Protein AF-A0A960BNE4-F1 (afdb_monomer_lite)

Radius of gyration: 18.63 Å; chains: 1; bounding box: 47×45×51 Å

Secondary structure (DSSP, 8-state):
-EEEEEE----B-TTSSBSS--TT--TTSB-S-BTTB--BT-SSS-EEEEEEE-SEEEEEEEEESEEEEEETTS-EEEEETT-EEEEE-TT-EEEEEE-----SSS---EEEEEEEEEPPGGGTTSPPEEEEE-TTTS-EEEEE-TTS-EEEEEEEESEETTEEPPP-STT-GGGSGGG---EEEEEE-TT----PPPPPTT------B-SSS-EEETTEEEPB--

Sequence (226 aa):
FCVHHEDFFPEGNERMGPKTGLEGRQLGQDFIIKDGYRMYHGRQVPGFPGHPHRGFETITLVRKGFVDHSDSAGATARYGNGDVQWMTAAKGLQHAEMFPLIQEDRPNTMELFQIWLNLPRKSKMLEPHFKMLWSEQIPKKTVQDEQGRNIYLEVIAGKLQGETAPAPAPNSWAADPEHDVAIWNIKLDAGARYLLPAAKAGTNRSIYFYEGDRMHLNEQELAHYH

Structure (mmCIF, N/CA/C/O backbone):
data_AF-A0A960BNE4-F1
#
_entry.id   AF-A0A960BNE4-F1
#
loop_
_atom_site.group_PDB
_atom_site.id
_atom_site.type_symbol
_atom_site.label_atom_id
_atom_site.label_alt_id
_atom_site.label_comp_id
_atom_site.label_asym_id
_atom_site.label_entity_id
_atom_site.label_seq_id
_atom_site.pdbx_PDB_ins_code
_atom_site.Cartn_x
_atom_site.Cartn_y
_atom_site.Cartn_z
_atom_site.occupancy
_atom_site.B_iso_or_equiv
_atom_site.auth_seq_id
_atom_site.auth_comp_id
_atom_site.auth_asym_id
_atom_site.auth_atom_id
_atom_site.pdbx_PDB_model_num
ATOM 1 N N . PHE A 1 1 ? -6.031 9.229 -0.594 1.00 89.25 1 PHE A N 1
ATOM 2 C CA . PHE A 1 1 ? -6.289 8.502 -1.858 1.00 89.25 1 PHE A CA 1
ATOM 3 C C . PHE A 1 1 ? -5.645 7.132 -1.735 1.00 89.25 1 PHE A C 1
ATOM 5 O O . PHE A 1 1 ? -4.632 7.051 -1.053 1.00 89.25 1 PHE A O 1
ATOM 12 N N . CYS A 1 2 ? -6.240 6.082 -2.295 1.00 95.25 2 CYS A N 1
ATOM 13 C CA . CYS A 1 2 ? -5.721 4.718 -2.208 1.00 95.25 2 CYS A CA 1
ATOM 14 C C . CYS A 1 2 ? -5.837 4.052 -3.579 1.00 95.25 2 CYS A C 1
ATOM 16 O O . CYS A 1 2 ? -6.872 4.193 -4.231 1.00 95.25 2 CYS A O 1
ATOM 18 N N . VAL A 1 3 ? -4.799 3.331 -3.986 1.00 94.69 3 VAL A N 1
ATOM 19 C CA . VAL A 1 3 ? -4.801 2.462 -5.166 1.00 94.69 3 VAL A CA 1
ATOM 20 C C . VAL A 1 3 ? -4.447 1.055 -4.715 1.00 94.69 3 VAL A C 1
ATOM 22 O O . VAL A 1 3 ? -3.548 0.884 -3.895 1.00 94.69 3 VAL A O 1
ATOM 25 N N . HIS A 1 4 ? -5.142 0.057 -5.252 1.00 95.81 4 HIS A N 1
ATOM 26 C CA . HIS A 1 4 ? -4.798 -1.356 -5.091 1.00 95.81 4 HIS A CA 1
ATOM 27 C C . HIS A 1 4 ? -4.259 -1.853 -6.423 1.00 95.81 4 HIS A C 1
ATOM 29 O O . HIS A 1 4 ? -4.880 -1.662 -7.471 1.00 95.81 4 HIS A O 1
ATOM 35 N N . HIS A 1 5 ? -3.089 -2.463 -6.373 1.00 96.00 5 HIS A N 1
ATOM 36 C CA . HIS A 1 5 ? -2.472 -3.145 -7.491 1.00 96.00 5 HIS A CA 1
ATOM 37 C C . HIS A 1 5 ? -2.543 -4.638 -7.202 1.00 96.00 5 HIS A C 1
ATOM 39 O O . HIS A 1 5 ? -2.080 -5.073 -6.152 1.00 96.00 5 HIS A O 1
ATOM 45 N N . GLU A 1 6 ? -3.129 -5.393 -8.122 1.00 96.94 6 GLU A N 1
ATOM 46 C CA . GLU A 1 6 ? -3.160 -6.852 -8.109 1.00 96.94 6 GLU A CA 1
ATOM 47 C C . GLU A 1 6 ? -2.802 -7.331 -9.514 1.00 96.94 6 GLU A C 1
ATOM 49 O O . GLU A 1 6 ? -3.423 -6.921 -10.500 1.00 96.94 6 GLU A O 1
ATOM 54 N N . ASP A 1 7 ? -1.749 -8.131 -9.618 1.00 97.81 7 ASP A N 1
ATOM 55 C CA . ASP A 1 7 ? -1.235 -8.633 -10.884 1.00 97.81 7 ASP A CA 1
ATOM 56 C C . ASP A 1 7 ? -0.697 -10.055 -10.701 1.00 97.81 7 ASP A C 1
ATOM 58 O O . ASP A 1 7 ? 0.153 -10.333 -9.849 1.00 97.81 7 ASP A O 1
ATOM 62 N N . PHE A 1 8 ? -1.166 -10.967 -11.546 1.00 97.62 8 PHE A N 1
ATOM 63 C CA . PHE A 1 8 ? -0.784 -12.376 -11.544 1.00 97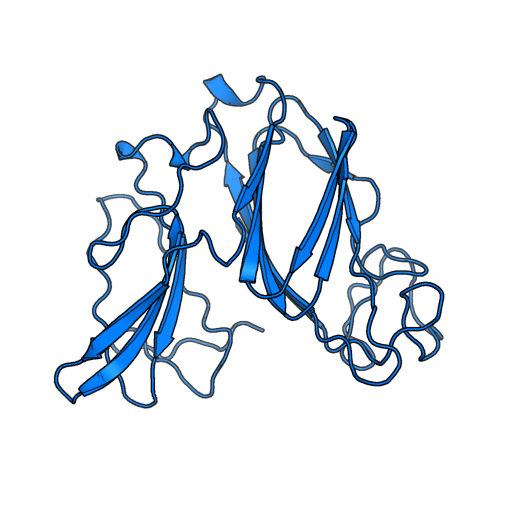.62 8 PHE A CA 1
ATOM 64 C C . PHE A 1 8 ? 0.392 -12.594 -12.495 1.00 97.62 8 PHE A C 1
ATOM 66 O O . PHE A 1 8 ? 0.258 -13.206 -13.555 1.00 97.62 8 PHE A O 1
ATOM 73 N N . PHE A 1 9 ? 1.550 -12.036 -12.137 1.00 98.31 9 PHE A N 1
ATOM 74 C CA . PHE A 1 9 ? 2.759 -12.194 -12.940 1.00 98.31 9 PHE A CA 1
ATOM 75 C C . PHE A 1 9 ? 3.189 -13.672 -13.031 1.00 98.31 9 PHE A C 1
ATOM 77 O O . PHE A 1 9 ? 3.092 -14.403 -12.039 1.00 98.31 9 PHE A O 1
ATOM 84 N N . PRO A 1 10 ? 3.717 -14.113 -14.185 1.00 98.00 10 PRO A N 1
ATOM 85 C CA . PRO A 1 10 ? 4.218 -15.473 -14.374 1.00 98.00 10 PRO A CA 1
ATOM 86 C C . PRO A 1 10 ? 5.558 -15.681 -13.649 1.00 98.00 10 PRO A C 1
ATOM 88 O O . PRO A 1 10 ? 5.993 -14.860 -12.832 1.00 98.00 10 PRO A O 1
ATOM 91 N N . GLU A 1 11 ? 6.235 -16.789 -13.945 1.00 98.50 11 GLU A N 1
ATOM 92 C CA . GLU A 1 11 ? 7.635 -16.977 -13.577 1.00 98.50 11 GLU A CA 1
ATOM 93 C C . GLU A 1 11 ? 8.499 -15.813 -14.085 1.00 98.50 11 GLU A C 1
ATOM 95 O O . GLU A 1 11 ? 8.242 -15.214 -15.134 1.00 98.50 11 GLU A O 1
ATOM 100 N N . GLY A 1 12 ? 9.547 -15.510 -13.333 1.00 98.38 12 GLY A N 1
ATOM 101 C CA . GLY A 1 12 ? 10.578 -14.552 -13.678 1.00 98.38 12 GLY A CA 1
ATOM 102 C C . GLY A 1 12 ? 11.655 -15.149 -14.580 1.00 98.38 12 GLY A C 1
ATOM 103 O O . GLY A 1 12 ? 11.790 -16.367 -14.725 1.00 98.38 12 GLY A O 1
ATOM 104 N N . ASN A 1 13 ? 12.440 -14.267 -15.187 1.00 97.81 13 ASN A N 1
ATOM 105 C CA . ASN A 1 13 ? 13.675 -14.594 -15.893 1.00 97.81 13 ASN A CA 1
ATOM 106 C C . ASN A 1 13 ? 14.903 -14.016 -15.159 1.00 97.81 13 ASN A C 1
ATOM 108 O O . ASN A 1 13 ? 14.769 -13.273 -14.189 1.00 97.81 13 ASN A O 1
ATOM 112 N N . GLU A 1 14 ? 16.101 -14.276 -15.688 1.00 97.19 14 GLU A N 1
ATOM 113 C CA . GLU A 1 14 ? 17.397 -13.799 -15.160 1.00 97.19 14 GLU A CA 1
ATOM 114 C C . GLU A 1 14 ? 17.502 -12.265 -14.973 1.00 97.19 14 GLU A C 1
ATOM 116 O O . GLU A 1 14 ? 18.412 -11.768 -14.312 1.00 97.19 14 GLU A O 1
ATOM 121 N N . ARG A 1 15 ? 16.586 -11.493 -15.574 1.00 96.94 15 ARG A N 1
ATOM 122 C CA . ARG A 1 15 ? 16.514 -10.022 -15.507 1.00 96.94 15 ARG A CA 1
ATOM 123 C C . ARG A 1 15 ? 15.339 -9.535 -14.666 1.00 96.94 15 ARG A C 1
ATOM 125 O O . ARG A 1 15 ? 14.961 -8.370 -14.774 1.00 96.94 15 ARG A O 1
ATOM 132 N N . MET A 1 16 ? 14.750 -10.424 -13.864 1.00 98.19 16 MET A N 1
ATOM 133 C CA . MET A 1 16 ? 13.615 -10.158 -12.975 1.00 98.19 16 MET A CA 1
ATOM 134 C C . MET A 1 16 ? 12.358 -9.652 -13.704 1.00 98.19 16 MET A C 1
ATOM 136 O O . MET A 1 16 ? 11.494 -9.023 -13.095 1.00 98.19 16 MET A O 1
ATOM 140 N N . GLY A 1 17 ? 12.264 -9.891 -15.015 1.00 98.12 17 GLY A N 1
ATOM 141 C CA . GLY A 1 17 ? 11.074 -9.621 -15.821 1.00 98.12 17 GLY A CA 1
ATOM 142 C C . GLY A 1 17 ? 10.269 -10.895 -16.080 1.00 98.12 17 GLY A C 1
ATOM 143 O O . GLY A 1 17 ? 10.733 -11.981 -15.726 1.00 98.12 17 GLY A O 1
ATOM 144 N N . PRO A 1 18 ? 9.091 -10.801 -16.724 1.00 98.00 18 PRO A N 1
ATOM 145 C CA . PRO A 1 18 ? 8.295 -11.976 -17.076 1.00 98.00 18 PRO A CA 1
ATOM 146 C C . PRO A 1 18 ? 9.087 -12.951 -17.951 1.00 98.00 18 PRO A C 1
ATOM 148 O O . PRO A 1 18 ? 9.774 -12.552 -18.894 1.00 98.00 18 PRO A O 1
ATOM 151 N N . LYS A 1 19 ? 9.004 -14.243 -17.633 1.00 97.00 19 LYS A N 1
ATOM 152 C CA . LYS A 1 19 ? 9.556 -15.326 -18.455 1.00 97.00 19 LYS A CA 1
ATOM 153 C C . LYS A 1 19 ? 8.753 -15.519 -19.735 1.00 97.00 19 LYS A C 1
ATOM 155 O O . LYS A 1 19 ? 9.311 -15.902 -20.760 1.00 97.00 19 LYS A O 1
ATOM 160 N N . THR A 1 20 ? 7.454 -15.231 -19.681 1.00 91.75 20 THR A N 1
ATOM 161 C CA . THR A 1 20 ? 6.626 -15.080 -20.877 1.00 91.75 20 THR A CA 1
ATOM 162 C C . THR A 1 20 ? 7.049 -13.830 -21.645 1.00 91.75 20 THR A C 1
ATOM 164 O O . THR A 1 20 ? 7.498 -12.845 -21.058 1.00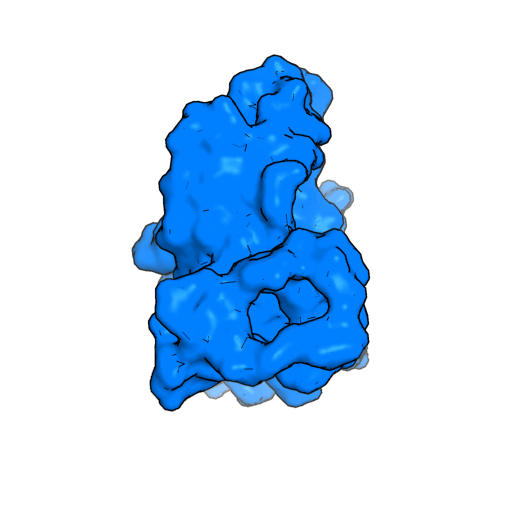 91.75 20 THR A O 1
ATOM 167 N N . GLY A 1 21 ? 6.896 -13.852 -22.967 1.00 88.31 21 GLY A N 1
ATOM 168 C CA . GLY A 1 21 ? 7.192 -12.689 -23.798 1.00 88.31 21 GLY A CA 1
ATOM 169 C C . GLY A 1 21 ? 6.272 -11.490 -23.519 1.00 88.31 21 GLY A C 1
ATOM 170 O O . GLY A 1 21 ? 5.262 -11.584 -22.817 1.00 88.31 21 GLY A O 1
ATOM 171 N N . LEU A 1 22 ? 6.660 -10.325 -24.046 1.00 95.56 22 LEU A N 1
ATOM 172 C CA . LEU A 1 22 ? 5.950 -9.046 -23.885 1.00 95.56 22 LEU A CA 1
ATOM 173 C C . LEU A 1 22 ? 5.244 -8.605 -25.182 1.00 95.56 22 LEU A C 1
ATOM 175 O O . LEU A 1 22 ? 4.971 -7.419 -25.383 1.00 95.56 22 LEU A O 1
ATOM 179 N N . GLU A 1 23 ? 4.980 -9.540 -26.094 1.00 95.38 23 GLU A N 1
ATOM 180 C CA . GLU A 1 23 ? 4.427 -9.255 -27.414 1.00 95.38 23 GLU A CA 1
ATOM 181 C C . GLU A 1 23 ? 3.039 -8.604 -27.324 1.00 95.38 23 GLU A C 1
ATOM 183 O O . GLU A 1 23 ? 2.156 -9.010 -26.566 1.00 95.38 23 GLU A O 1
ATOM 188 N N . GLY A 1 24 ? 2.834 -7.565 -28.137 1.00 94.69 24 GLY A N 1
ATOM 189 C CA . GLY A 1 24 ? 1.562 -6.844 -28.201 1.00 94.69 24 GLY A CA 1
ATOM 190 C C . GLY A 1 24 ? 1.264 -5.944 -26.996 1.00 94.69 24 GLY A C 1
ATOM 191 O O . GLY A 1 24 ? 0.142 -5.455 -26.893 1.00 94.69 24 GLY A O 1
ATOM 192 N N . ARG A 1 25 ? 2.231 -5.710 -26.098 1.00 96.25 25 ARG A N 1
ATOM 193 C CA . ARG A 1 25 ? 2.105 -4.760 -24.978 1.00 96.25 25 ARG A CA 1
ATOM 194 C C . ARG A 1 25 ? 2.648 -3.378 -25.335 1.00 96.25 25 ARG A C 1
ATOM 196 O O . ARG A 1 25 ? 3.662 -3.250 -26.022 1.00 96.25 25 ARG A O 1
ATOM 203 N N . GLN A 1 26 ? 2.020 -2.329 -24.802 1.00 96.75 26 GLN A N 1
ATOM 204 C CA . GLN A 1 26 ? 2.488 -0.945 -24.929 1.00 96.75 26 GLN A CA 1
ATOM 205 C C . GLN A 1 26 ? 3.493 -0.606 -23.813 1.00 96.75 26 GLN A C 1
ATOM 207 O O . GLN A 1 26 ? 3.182 0.100 -22.857 1.00 96.75 26 GLN A O 1
ATOM 212 N N . LEU A 1 27 ? 4.716 -1.134 -23.916 1.00 97.12 27 LEU A N 1
ATOM 213 C CA . LEU A 1 27 ? 5.731 -0.996 -22.864 1.00 97.12 27 LEU A CA 1
ATOM 214 C C . LEU A 1 27 ? 6.048 0.466 -22.517 1.00 97.12 27 LEU A C 1
ATOM 216 O O . LEU A 1 27 ? 6.301 1.295 -23.395 1.00 97.12 27 LEU A O 1
ATOM 220 N N . GLY A 1 28 ? 6.097 0.759 -21.217 1.00 96.94 28 GLY A N 1
ATOM 221 C CA . GLY A 1 28 ? 6.198 2.118 -20.686 1.00 96.94 28 GLY A CA 1
ATOM 222 C C . GLY A 1 28 ? 4.852 2.797 -20.413 1.00 96.94 28 GLY A C 1
ATOM 223 O O . GLY A 1 28 ? 4.852 3.843 -19.767 1.00 96.94 28 GLY A O 1
ATOM 224 N N . GLN A 1 29 ? 3.728 2.240 -20.875 1.00 97.38 29 GLN A N 1
ATOM 225 C CA . GLN A 1 29 ? 2.360 2.721 -20.618 1.00 97.38 29 GLN A CA 1
ATOM 226 C C . GLN A 1 29 ? 1.340 1.559 -20.601 1.00 97.38 29 GLN A C 1
ATOM 228 O O . GLN A 1 29 ? 0.206 1.700 -21.053 1.00 97.38 29 GLN A O 1
ATOM 233 N N . ASP A 1 30 ? 1.737 0.392 -20.097 1.00 97.38 30 ASP A N 1
ATOM 234 C CA . ASP A 1 30 ? 0.930 -0.830 -20.099 1.00 97.38 30 ASP A CA 1
ATOM 235 C C . ASP A 1 30 ? 0.051 -0.921 -18.844 1.00 97.38 30 ASP A C 1
ATOM 237 O O . ASP A 1 30 ? 0.429 -1.520 -17.838 1.00 97.38 30 ASP A O 1
ATOM 241 N N . PHE A 1 31 ? -1.124 -0.296 -18.893 1.00 96.50 31 PHE A N 1
ATOM 242 C CA . PHE A 1 31 ? -2.094 -0.292 -17.787 1.00 96.50 31 PHE A CA 1
ATOM 243 C C . PHE A 1 31 ? -3.270 -1.252 -17.991 1.00 96.50 31 PHE A C 1
ATOM 245 O O . PHE A 1 31 ? -4.153 -1.331 -17.138 1.00 96.50 31 PHE A O 1
ATOM 252 N N . ILE A 1 32 ? -3.292 -1.977 -19.110 1.00 95.06 32 ILE A N 1
ATOM 253 C CA . ILE A 1 32 ? -4.352 -2.930 -19.434 1.00 95.06 32 ILE A CA 1
ATOM 254 C C . ILE A 1 32 ? -3.943 -4.297 -18.896 1.00 95.06 32 ILE A C 1
ATOM 256 O O . ILE A 1 32 ? -2.835 -4.764 -19.149 1.00 95.06 32 ILE A O 1
ATOM 260 N N . ILE A 1 33 ? -4.846 -4.957 -18.172 1.00 95.56 33 ILE A N 1
ATOM 261 C CA . ILE A 1 33 ? -4.617 -6.337 -17.747 1.00 95.56 33 ILE A CA 1
ATOM 262 C C . ILE A 1 33 ? -4.628 -7.222 -18.995 1.00 95.56 33 ILE A C 1
ATOM 264 O O . ILE A 1 33 ? -5.657 -7.404 -19.647 1.00 95.56 33 ILE A O 1
ATOM 268 N N . LYS A 1 34 ? -3.463 -7.779 -19.320 1.00 95.44 34 LYS A N 1
ATOM 269 C CA . LYS A 1 34 ? -3.263 -8.772 -20.376 1.00 95.44 34 LYS A CA 1
ATOM 270 C C . LYS A 1 34 ? -2.545 -9.957 -19.740 1.00 95.44 34 LYS A C 1
ATOM 272 O O . LYS A 1 34 ? -1.629 -9.757 -18.951 1.00 95.44 34 LYS A O 1
ATOM 277 N N . ASP A 1 35 ? -2.973 -11.180 -20.036 1.00 95.50 35 ASP A N 1
ATOM 278 C CA . ASP A 1 35 ? -2.380 -12.406 -19.471 1.00 95.50 35 ASP A CA 1
ATOM 279 C C . ASP A 1 35 ? -2.312 -12.404 -17.925 1.00 95.50 35 ASP A C 1
ATOM 281 O O . ASP A 1 35 ? -1.415 -12.991 -17.333 1.00 95.50 35 ASP A O 1
ATOM 285 N N . GLY A 1 36 ? -3.248 -11.704 -17.271 1.00 95.88 36 GLY A N 1
ATOM 286 C CA . GLY A 1 36 ? -3.328 -11.595 -15.811 1.00 95.88 36 GLY A CA 1
ATOM 287 C C . GLY A 1 36 ? -2.486 -10.487 -15.168 1.00 95.88 36 GLY A C 1
ATOM 288 O O . GLY A 1 36 ? -2.563 -10.335 -13.953 1.00 95.88 36 GLY A O 1
ATOM 289 N N . TYR A 1 37 ? -1.717 -9.695 -15.929 1.00 97.81 37 TYR A N 1
ATOM 290 C CA . TYR A 1 37 ? -0.853 -8.657 -15.351 1.00 97.81 37 TYR A CA 1
ATOM 291 C C . TYR A 1 37 ? -0.632 -7.425 -16.245 1.00 97.81 37 TYR A C 1
ATOM 293 O O . TYR A 1 37 ? -0.823 -7.447 -17.467 1.00 97.81 37 TYR A O 1
ATOM 301 N N . ARG A 1 38 ? -0.161 -6.347 -15.616 1.00 97.88 38 ARG A N 1
ATOM 302 C CA . ARG A 1 38 ? 0.245 -5.072 -16.226 1.00 97.88 38 ARG A CA 1
ATOM 303 C C . ARG A 1 38 ? 1.752 -4.856 -16.097 1.00 97.88 38 ARG A C 1
ATOM 305 O O . ARG A 1 38 ? 2.326 -5.114 -15.042 1.00 97.88 38 ARG A O 1
ATOM 312 N N . MET A 1 39 ? 2.408 -4.319 -17.129 1.00 98.19 39 MET A N 1
ATOM 313 C CA . MET A 1 39 ? 3.801 -3.849 -17.002 1.00 98.19 39 MET A CA 1
ATOM 314 C C . MET A 1 39 ? 3.909 -2.435 -16.411 1.00 98.19 39 MET A C 1
ATOM 316 O O . MET A 1 39 ? 5.003 -2.033 -16.008 1.00 98.19 39 MET A O 1
ATOM 320 N N . TYR A 1 40 ? 2.803 -1.688 -16.331 1.00 98.19 40 TYR A N 1
ATOM 321 C CA . TYR A 1 40 ? 2.759 -0.282 -15.930 1.00 98.19 40 TYR A CA 1
ATOM 322 C C . TYR A 1 40 ? 3.691 0.568 -16.803 1.00 98.19 40 TYR A C 1
ATOM 324 O O . TYR A 1 40 ? 3.610 0.561 -18.033 1.00 98.19 40 TYR A O 1
ATOM 332 N N . HIS A 1 41 ? 4.620 1.286 -16.183 1.00 98.31 41 HIS A N 1
ATOM 333 C CA . HIS A 1 41 ? 5.652 2.045 -16.874 1.00 98.31 41 HIS A CA 1
ATOM 334 C C . HIS A 1 41 ? 6.941 1.232 -17.096 1.00 98.31 41 HIS A C 1
ATOM 336 O O . HIS A 1 41 ? 7.911 1.732 -17.671 1.00 98.31 41 HIS A O 1
ATOM 342 N N . GLY A 1 42 ? 6.951 -0.034 -16.679 1.00 97.81 42 GLY A N 1
ATOM 343 C CA . GLY A 1 42 ? 8.037 -0.976 -16.878 1.00 97.81 42 GLY A CA 1
ATOM 344 C C . GLY A 1 42 ? 8.260 -1.339 -18.346 1.00 97.81 42 GLY A C 1
ATOM 345 O O . GLY A 1 42 ? 7.335 -1.402 -19.161 1.00 97.81 42 GLY A O 1
ATOM 346 N N . ARG A 1 43 ? 9.525 -1.597 -18.691 1.00 97.56 43 ARG A N 1
ATOM 347 C CA . ARG A 1 43 ? 9.940 -2.090 -20.022 1.00 97.56 43 ARG A CA 1
ATOM 348 C C . ARG A 1 43 ? 10.614 -3.461 -19.980 1.00 97.56 43 ARG A C 1
ATOM 350 O O . ARG A 1 43 ? 10.699 -4.119 -21.006 1.00 97.56 43 ARG A O 1
ATOM 357 N N . GLN A 1 44 ? 11.108 -3.860 -18.812 1.00 96.56 44 GLN A N 1
ATOM 358 C CA . GLN A 1 44 ? 11.778 -5.140 -18.575 1.00 96.56 44 GLN A CA 1
ATOM 359 C C . GLN A 1 44 ? 11.259 -5.735 -17.271 1.00 96.56 44 GLN A C 1
ATOM 361 O O . GLN A 1 44 ? 10.669 -6.808 -17.280 1.00 96.56 44 GLN A O 1
ATOM 366 N N . VAL A 1 45 ? 11.401 -4.978 -16.185 1.00 98.31 45 VAL A N 1
ATOM 367 C CA . VAL A 1 45 ? 10.752 -5.247 -14.901 1.00 98.31 45 VAL A CA 1
ATOM 368 C C . VAL A 1 45 ? 9.454 -4.428 -14.846 1.00 98.31 45 VAL A C 1
ATOM 370 O O . VAL A 1 45 ? 9.491 -3.258 -15.251 1.00 98.31 45 VAL A O 1
ATOM 373 N N . PRO A 1 46 ? 8.314 -5.002 -14.421 1.00 98.56 46 PRO A N 1
ATOM 374 C CA . PRO A 1 46 ? 7.079 -4.251 -14.196 1.00 98.56 46 PRO A CA 1
ATOM 375 C C . PRO A 1 46 ? 7.255 -3.168 -13.124 1.00 98.56 46 PRO A C 1
ATOM 377 O O . PRO A 1 46 ? 8.126 -3.279 -12.265 1.00 98.56 46 PRO A O 1
ATOM 380 N N . GLY A 1 47 ? 6.414 -2.136 -13.146 1.00 98.44 47 GLY A N 1
ATOM 381 C CA . GLY A 1 47 ? 6.347 -1.133 -12.077 1.00 98.44 47 GLY A CA 1
ATOM 382 C C . GLY A 1 47 ? 6.535 0.302 -12.562 1.00 98.44 47 GLY A C 1
ATOM 383 O O . GLY A 1 47 ? 6.216 0.644 -13.705 1.00 98.44 47 GLY A O 1
ATOM 384 N N . PHE A 1 48 ? 7.030 1.151 -11.669 1.00 98.44 48 PHE A N 1
ATOM 385 C CA . PHE A 1 48 ? 7.070 2.601 -11.809 1.00 98.44 48 PHE A CA 1
ATOM 386 C C . PHE A 1 48 ? 8.530 3.088 -11.791 1.00 98.44 48 PHE A C 1
ATOM 388 O O . PHE A 1 48 ? 9.119 3.208 -10.717 1.00 98.44 48 PHE A O 1
ATOM 395 N N . PRO A 1 49 ? 9.144 3.384 -12.954 1.00 98.19 49 PRO A N 1
ATOM 396 C CA . PRO A 1 49 ? 10.492 3.937 -13.021 1.00 98.19 49 PRO A CA 1
ATOM 397 C C . PRO A 1 49 ? 10.516 5.371 -12.463 1.00 98.19 49 PRO A C 1
ATOM 399 O O . PRO A 1 49 ? 9.501 5.882 -11.993 1.00 98.19 49 PRO A O 1
ATOM 402 N N . GLY A 1 50 ? 11.677 6.031 -12.528 1.00 97.94 50 GLY A N 1
ATOM 403 C CA . GLY A 1 50 ? 11.906 7.357 -11.943 1.00 97.94 50 GLY A CA 1
ATOM 404 C C . GLY A 1 50 ? 10.781 8.372 -12.198 1.00 97.94 50 GLY A C 1
ATOM 405 O O . GLY A 1 50 ? 10.574 8.801 -13.334 1.00 97.94 50 GLY A O 1
ATOM 406 N N . HIS A 1 51 ? 10.086 8.782 -11.136 1.00 98.31 51 HIS A N 1
ATOM 407 C CA . HIS A 1 51 ? 9.013 9.774 -11.165 1.00 98.31 51 HIS A CA 1
ATOM 408 C C . HIS A 1 51 ? 9.017 10.652 -9.898 1.00 98.31 51 HIS A C 1
ATOM 410 O O . HIS A 1 51 ? 9.556 10.247 -8.866 1.00 98.31 51 HIS A O 1
ATOM 416 N N . PRO A 1 52 ? 8.471 11.883 -9.953 1.00 97.75 52 PRO A N 1
ATOM 417 C CA . PRO A 1 52 ? 8.511 12.802 -8.822 1.00 97.75 52 PRO A CA 1
ATOM 418 C C . PRO A 1 52 ? 7.260 12.737 -7.936 1.00 97.75 52 PRO A C 1
ATOM 420 O O . PRO A 1 52 ? 6.129 12.632 -8.418 1.00 97.75 52 PRO A O 1
ATOM 423 N N . HIS A 1 53 ? 7.453 12.978 -6.642 1.00 97.88 53 HIS A N 1
ATOM 424 C CA . HIS A 1 53 ? 6.392 13.330 -5.697 1.00 97.88 53 HIS A CA 1
ATOM 425 C C . HIS A 1 53 ? 6.764 14.577 -4.895 1.00 97.88 53 HIS A C 1
ATOM 427 O O . HIS A 1 53 ? 7.941 14.873 -4.688 1.00 97.88 53 HIS A O 1
ATOM 433 N N . ARG A 1 54 ? 5.754 15.331 -4.441 1.00 97.62 54 ARG A N 1
ATOM 434 C CA . ARG A 1 54 ? 5.933 16.536 -3.619 1.00 97.62 54 ARG A CA 1
ATOM 435 C C . ARG A 1 54 ? 4.692 16.831 -2.782 1.00 97.62 54 ARG A C 1
ATOM 437 O O . ARG A 1 54 ? 3.576 16.839 -3.287 1.00 97.62 54 ARG A O 1
ATOM 444 N N . GLY A 1 55 ? 4.900 17.179 -1.517 1.00 97.31 55 GLY A N 1
ATOM 445 C CA . GLY A 1 55 ? 3.891 17.754 -0.630 1.00 97.31 55 GLY A CA 1
ATOM 446 C C . GLY A 1 55 ? 2.990 16.745 0.083 1.00 97.31 55 GLY A C 1
ATOM 447 O O . GLY A 1 55 ? 2.072 17.178 0.782 1.00 97.31 55 GLY A O 1
ATOM 448 N N . PHE A 1 56 ? 3.233 15.445 -0.058 1.00 97.50 56 PHE A N 1
ATOM 449 C CA . PHE A 1 56 ? 2.472 14.373 0.586 1.00 97.50 56 PHE A CA 1
ATOM 450 C C . PHE A 1 56 ? 3.380 13.188 0.941 1.00 97.50 56 PHE A C 1
ATOM 452 O O . PHE A 1 56 ? 4.597 13.243 0.743 1.00 97.50 56 PHE A O 1
ATOM 459 N N . GLU A 1 57 ? 2.779 12.156 1.514 1.00 97.69 57 GLU A N 1
ATOM 460 C CA . GLU A 1 57 ? 3.404 10.894 1.892 1.00 97.69 57 GLU A CA 1
ATOM 461 C C . GLU A 1 57 ? 2.798 9.754 1.074 1.00 97.69 57 GLU A C 1
ATOM 463 O O . GLU A 1 57 ? 1.589 9.765 0.821 1.00 97.69 57 GLU A O 1
ATOM 468 N N . THR A 1 58 ? 3.611 8.772 0.701 1.00 97.56 58 THR A N 1
ATOM 469 C CA . THR A 1 58 ? 3.154 7.492 0.158 1.00 97.56 58 THR A CA 1
ATOM 470 C C . THR A 1 58 ? 3.362 6.405 1.203 1.00 97.56 58 THR A C 1
ATOM 472 O O . THR A 1 58 ? 4.397 6.336 1.868 1.00 97.56 58 THR A O 1
ATOM 475 N N . ILE A 1 59 ? 2.346 5.570 1.377 1.00 98.19 59 ILE A N 1
ATOM 476 C CA . ILE A 1 59 ? 2.378 4.418 2.268 1.00 98.19 59 ILE A CA 1
ATOM 477 C C . ILE A 1 59 ? 2.069 3.202 1.402 1.00 98.19 59 ILE A C 1
ATOM 479 O O . ILE A 1 59 ? 0.934 3.050 0.946 1.00 98.19 59 ILE A O 1
ATOM 483 N N . THR A 1 60 ? 3.080 2.380 1.139 1.00 98.50 60 THR A N 1
ATOM 484 C CA . THR A 1 60 ? 2.986 1.208 0.263 1.00 98.50 60 THR A CA 1
ATOM 485 C C . THR A 1 60 ? 2.942 -0.047 1.128 1.00 98.50 60 THR A C 1
ATOM 487 O O . THR A 1 60 ? 3.933 -0.398 1.765 1.00 98.50 60 THR A O 1
ATOM 490 N N . LEU A 1 61 ? 1.784 -0.707 1.179 1.00 98.38 61 LEU A N 1
ATOM 491 C CA . LEU A 1 61 ? 1.549 -1.946 1.918 1.00 98.38 61 LEU A CA 1
ATOM 492 C C . LEU A 1 61 ? 1.603 -3.113 0.934 1.00 98.38 61 LEU A C 1
ATOM 494 O O . LEU A 1 61 ? 0.658 -3.305 0.168 1.00 98.38 61 LEU A O 1
ATOM 498 N N . VAL A 1 62 ? 2.673 -3.905 0.957 1.00 98.56 62 VAL A N 1
ATOM 499 C CA . VAL A 1 62 ? 2.825 -5.035 0.029 1.00 98.56 62 VAL A CA 1
ATOM 500 C C . VAL A 1 62 ? 2.227 -6.280 0.668 1.00 98.56 62 VAL A C 1
ATOM 502 O O . VAL A 1 62 ? 2.704 -6.732 1.701 1.00 98.56 62 VAL A O 1
ATOM 505 N N . ARG A 1 63 ? 1.167 -6.842 0.087 1.00 97.88 63 ARG A N 1
ATOM 506 C CA . ARG A 1 63 ? 0.516 -8.074 0.563 1.00 97.88 63 ARG A CA 1
ATOM 507 C C . ARG A 1 63 ? 1.181 -9.324 0.005 1.00 97.88 63 ARG A C 1
ATOM 509 O O . ARG A 1 63 ? 1.394 -10.273 0.756 1.00 97.88 63 ARG A O 1
ATOM 516 N N . LYS A 1 64 ? 1.518 -9.313 -1.286 1.00 98.19 64 LYS A N 1
ATOM 517 C CA . LYS A 1 64 ? 2.159 -10.423 -2.006 1.00 98.19 64 LYS A CA 1
ATOM 518 C C . LYS A 1 64 ? 3.210 -9.866 -2.961 1.00 98.19 64 LYS A C 1
ATOM 520 O O . LYS A 1 64 ? 3.002 -8.809 -3.550 1.00 98.19 64 LYS A O 1
ATOM 525 N N . GLY A 1 65 ? 4.323 -10.576 -3.113 1.00 98.25 65 GLY A N 1
ATOM 526 C CA . GLY A 1 65 ? 5.411 -10.171 -4.003 1.00 98.25 65 GLY A CA 1
ATOM 527 C C . GLY A 1 65 ? 6.377 -9.179 -3.353 1.00 98.25 65 GLY A C 1
ATOM 528 O O . GLY A 1 65 ? 6.408 -9.038 -2.128 1.00 98.25 65 GLY A O 1
ATOM 529 N N . PHE A 1 66 ? 7.201 -8.532 -4.181 1.00 98.62 66 PHE A N 1
ATOM 530 C CA . PHE A 1 66 ? 8.288 -7.653 -3.745 1.00 98.62 66 PHE A CA 1
ATOM 531 C C . PHE A 1 66 ? 8.350 -6.364 -4.556 1.00 98.62 66 PHE A C 1
ATOM 533 O O . PHE A 1 66 ? 8.150 -6.380 -5.768 1.00 98.62 66 PHE A O 1
ATOM 540 N N . VAL A 1 67 ? 8.699 -5.271 -3.886 1.00 98.81 67 VAL A N 1
ATOM 541 C CA . VAL A 1 67 ? 8.966 -3.965 -4.484 1.00 98.81 67 VAL A CA 1
ATOM 542 C C . VAL A 1 67 ? 10.432 -3.611 -4.265 1.00 98.81 67 VAL A C 1
ATOM 544 O O . VAL A 1 67 ? 10.921 -3.669 -3.138 1.00 98.81 67 VAL A O 1
ATOM 547 N N . ASP A 1 68 ? 11.107 -3.211 -5.338 1.00 98.75 68 ASP A N 1
ATOM 548 C CA . ASP A 1 68 ? 12.402 -2.540 -5.319 1.00 98.75 68 ASP A CA 1
ATOM 549 C C . ASP A 1 68 ? 12.192 -1.031 -5.369 1.00 98.75 68 ASP A C 1
ATOM 551 O O . ASP A 1 68 ? 11.780 -0.475 -6.390 1.00 98.75 68 ASP A O 1
ATOM 555 N N . HIS A 1 69 ? 12.505 -0.372 -4.260 1.00 98.69 69 HIS A N 1
ATOM 556 C CA . HIS A 1 69 ? 12.526 1.076 -4.131 1.00 98.69 69 HIS A CA 1
ATOM 557 C C . HIS A 1 69 ? 13.932 1.631 -4.323 1.00 98.69 69 HIS A C 1
ATOM 559 O O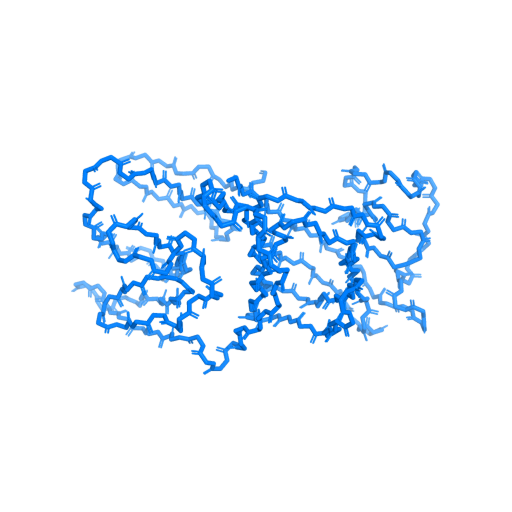 . HIS A 1 69 ? 14.904 1.091 -3.788 1.00 98.69 69 HIS A O 1
ATOM 565 N N . SER A 1 70 ? 14.024 2.772 -4.998 1.00 98.31 70 SER A N 1
ATOM 566 C CA . SER A 1 70 ? 15.203 3.639 -4.966 1.00 98.31 70 SER A CA 1
ATOM 567 C C . SER A 1 70 ? 14.790 5.100 -5.090 1.00 98.31 70 SER A C 1
ATOM 569 O O . SER A 1 70 ? 13.848 5.404 -5.821 1.00 98.31 70 SER A O 1
ATOM 571 N N . ASP A 1 71 ? 15.495 6.013 -4.423 1.00 98.00 71 ASP A N 1
ATOM 572 C CA . ASP A 1 71 ? 15.192 7.440 -4.518 1.00 98.00 71 ASP A CA 1
ATOM 573 C C . ASP A 1 71 ? 16.408 8.368 -4.603 1.00 98.00 71 ASP A C 1
ATOM 575 O O . ASP A 1 71 ? 17.559 7.995 -4.378 1.00 98.00 71 ASP A O 1
ATOM 579 N N . SER A 1 72 ? 16.131 9.627 -4.948 1.00 97.25 72 SER A N 1
ATOM 580 C CA . SER A 1 72 ? 17.131 10.681 -5.113 1.00 97.25 72 SER A CA 1
ATOM 581 C C . SER A 1 72 ? 17.767 11.158 -3.802 1.00 97.25 72 SER A C 1
ATOM 583 O O . SER A 1 72 ? 18.691 11.965 -3.855 1.00 97.25 72 SER A O 1
ATOM 585 N N . ALA A 1 73 ? 17.276 10.711 -2.641 1.00 94.69 73 ALA A N 1
ATOM 586 C CA . ALA A 1 73 ? 17.913 10.933 -1.341 1.00 94.69 73 ALA A CA 1
ATOM 587 C C . ALA A 1 73 ? 18.863 9.779 -0.960 1.00 94.69 73 ALA A C 1
ATOM 589 O O . ALA A 1 73 ? 19.552 9.862 0.056 1.00 94.69 73 ALA A O 1
ATOM 590 N N . GLY A 1 74 ? 18.942 8.738 -1.796 1.00 95.94 74 GLY A N 1
ATOM 591 C CA . GLY A 1 74 ? 19.844 7.602 -1.645 1.00 95.94 74 GLY A CA 1
ATOM 592 C C . GLY A 1 74 ? 19.246 6.419 -0.887 1.00 95.94 74 GLY A C 1
ATOM 593 O O . GLY A 1 74 ? 19.969 5.450 -0.648 1.00 95.94 74 GLY A O 1
ATOM 594 N N . ALA A 1 75 ? 17.962 6.452 -0.508 1.00 97.06 75 ALA A N 1
ATOM 595 C CA . ALA A 1 75 ? 17.346 5.287 0.113 1.00 97.06 75 ALA A CA 1
ATOM 596 C C . ALA A 1 75 ? 17.052 4.219 -0.947 1.00 97.06 75 ALA A C 1
ATOM 598 O O . ALA A 1 75 ? 16.608 4.512 -2.058 1.00 97.06 75 ALA A O 1
ATOM 599 N N . THR A 1 76 ? 17.315 2.964 -0.590 1.00 97.81 76 THR A N 1
ATOM 600 C CA . THR A 1 76 ? 17.018 1.788 -1.410 1.00 97.81 76 THR A CA 1
ATOM 601 C C . THR A 1 76 ? 16.480 0.680 -0.518 1.00 97.81 76 THR A C 1
ATOM 603 O O . THR A 1 76 ? 16.903 0.549 0.633 1.00 97.81 76 THR A O 1
ATOM 606 N N . ALA A 1 77 ? 15.529 -0.103 -1.022 1.00 97.94 77 ALA A N 1
ATOM 607 C CA . ALA A 1 77 ? 14.990 -1.251 -0.301 1.00 97.94 77 ALA A CA 1
ATOM 608 C C . ALA A 1 77 ? 14.338 -2.241 -1.265 1.00 97.94 77 ALA A C 1
ATOM 610 O O . ALA A 1 77 ? 13.599 -1.827 -2.151 1.00 97.94 77 ALA A O 1
ATOM 611 N N . ARG A 1 78 ? 14.538 -3.539 -1.027 1.00 98.38 78 ARG A N 1
ATOM 612 C CA . ARG A 1 78 ? 13.637 -4.590 -1.508 1.00 98.38 78 ARG A CA 1
ATOM 613 C C . ARG A 1 78 ? 12.761 -5.019 -0.338 1.00 98.38 78 ARG A C 1
ATOM 615 O O . ARG A 1 78 ? 13.306 -5.450 0.674 1.00 98.38 78 ARG A O 1
ATOM 622 N N . TYR A 1 79 ? 11.446 -4.892 -0.457 1.00 98.56 79 TYR A N 1
ATOM 623 C CA . TYR A 1 79 ? 10.499 -5.178 0.629 1.00 98.56 79 TYR A CA 1
ATOM 624 C C . TYR A 1 79 ? 9.233 -5.840 0.087 1.00 98.56 79 TYR A C 1
ATOM 626 O O . TYR A 1 79 ? 8.908 -5.684 -1.091 1.00 98.56 79 TYR A O 1
ATOM 634 N N . GLY A 1 80 ? 8.534 -6.624 0.905 1.00 98.31 80 GLY A N 1
ATOM 635 C CA . GLY A 1 80 ? 7.396 -7.391 0.408 1.00 98.31 80 GLY A CA 1
ATOM 636 C C . GLY A 1 80 ? 6.650 -8.204 1.455 1.00 98.31 80 GLY A C 1
ATOM 637 O O . GLY A 1 80 ? 6.986 -8.186 2.631 1.00 98.31 80 GLY A O 1
ATOM 638 N N . ASN A 1 81 ? 5.634 -8.945 1.006 1.00 97.50 81 ASN A N 1
ATOM 639 C CA . ASN A 1 81 ? 4.937 -9.985 1.785 1.00 97.50 81 ASN A CA 1
ATOM 640 C C . ASN A 1 81 ? 4.567 -9.602 3.235 1.00 97.50 81 ASN A C 1
ATOM 642 O O . ASN A 1 81 ? 4.770 -10.373 4.173 1.00 97.50 81 ASN A O 1
ATOM 646 N N . GLY A 1 82 ? 3.996 -8.415 3.410 1.00 97.75 82 GLY A N 1
ATOM 647 C CA . GLY A 1 82 ? 3.548 -7.870 4.687 1.00 97.75 82 GLY A CA 1
ATOM 648 C C . GLY A 1 82 ? 4.378 -6.689 5.186 1.00 97.75 82 GLY A C 1
ATOM 649 O O . GLY A 1 82 ? 4.008 -6.107 6.205 1.00 97.75 82 GLY A O 1
ATOM 650 N N . ASP A 1 83 ? 5.470 -6.334 4.509 1.00 98.62 83 ASP A N 1
ATOM 651 C CA . ASP A 1 83 ? 6.212 -5.104 4.780 1.00 98.62 83 ASP A CA 1
ATOM 652 C C . ASP A 1 83 ? 5.439 -3.861 4.331 1.00 98.62 83 ASP A C 1
ATOM 654 O O . ASP A 1 83 ? 4.665 -3.879 3.364 1.00 98.62 83 ASP A O 1
ATOM 658 N N . VAL A 1 84 ? 5.710 -2.747 5.011 1.00 98.38 84 VAL A N 1
ATOM 659 C CA . VAL A 1 84 ? 5.163 -1.438 4.663 1.00 98.38 84 VAL A CA 1
ATOM 660 C C . VAL A 1 84 ? 6.285 -0.424 4.507 1.00 98.38 84 VAL A C 1
ATOM 662 O O . VAL A 1 84 ? 7.101 -0.221 5.408 1.00 98.38 84 VAL A O 1
ATOM 665 N N . GLN A 1 85 ? 6.290 0.265 3.374 1.00 98.12 85 GLN A N 1
ATOM 666 C CA . GLN A 1 85 ? 7.080 1.474 3.189 1.00 98.12 85 GLN A CA 1
ATOM 667 C C . GLN A 1 85 ? 6.229 2.689 3.557 1.00 98.12 85 GLN A C 1
ATOM 669 O O . GLN A 1 85 ? 5.085 2.803 3.125 1.00 98.12 85 GLN A O 1
ATOM 674 N N . TRP A 1 86 ? 6.802 3.621 4.315 1.00 97.69 86 TRP A N 1
ATOM 675 C CA . TRP A 1 86 ? 6.222 4.931 4.586 1.00 97.69 86 TRP A CA 1
ATOM 676 C C . TRP A 1 86 ? 7.214 6.020 4.180 1.00 97.69 86 TRP A C 1
ATOM 678 O O . TRP A 1 86 ? 8.186 6.307 4.887 1.00 97.69 86 TRP A O 1
ATOM 688 N N . MET A 1 87 ? 6.965 6.631 3.029 1.00 97.06 87 MET A N 1
ATOM 689 C CA . MET A 1 87 ? 7.815 7.659 2.448 1.00 97.06 87 MET A CA 1
ATOM 690 C C . MET A 1 87 ? 7.149 9.030 2.548 1.00 97.06 87 MET A C 1
ATOM 692 O O . MET A 1 87 ? 6.023 9.243 2.110 1.00 97.06 87 MET A O 1
ATOM 696 N N . THR A 1 88 ? 7.872 10.005 3.083 1.00 97.56 88 THR A N 1
ATOM 697 C CA . THR A 1 88 ? 7.479 11.412 3.114 1.00 97.56 88 THR A CA 1
ATOM 698 C C . THR A 1 88 ? 8.184 12.135 1.967 1.00 97.56 88 THR A C 1
ATOM 700 O O . THR A 1 88 ? 9.395 12.321 2.022 1.00 97.56 88 THR A O 1
ATOM 703 N N . ALA A 1 89 ? 7.453 12.581 0.938 1.00 97.31 89 ALA A N 1
ATOM 704 C CA . ALA A 1 89 ? 8.055 13.284 -0.203 1.00 97.31 89 ALA A CA 1
ATOM 705 C C . ALA A 1 89 ? 8.337 14.771 0.093 1.00 97.31 89 ALA A C 1
ATOM 707 O O . ALA A 1 89 ? 9.291 15.343 -0.428 1.00 97.31 89 ALA A O 1
ATOM 708 N N . ALA A 1 90 ? 7.491 15.408 0.917 1.00 96.75 90 ALA A N 1
ATOM 709 C CA . ALA A 1 90 ? 7.625 16.795 1.385 1.00 96.75 90 ALA A CA 1
ATOM 710 C C . ALA A 1 90 ? 8.102 17.780 0.296 1.00 96.75 90 ALA A C 1
ATOM 712 O O . ALA A 1 90 ? 7.387 17.960 -0.691 1.00 96.75 90 ALA A O 1
ATOM 713 N N . LYS A 1 91 ? 9.266 18.434 0.439 1.00 96.81 91 LYS A N 1
ATOM 714 C CA . LYS A 1 91 ? 9.728 19.453 -0.524 1.00 96.81 91 LYS A CA 1
ATOM 715 C C . LYS A 1 91 ? 9.958 18.917 -1.943 1.00 96.81 91 LYS A C 1
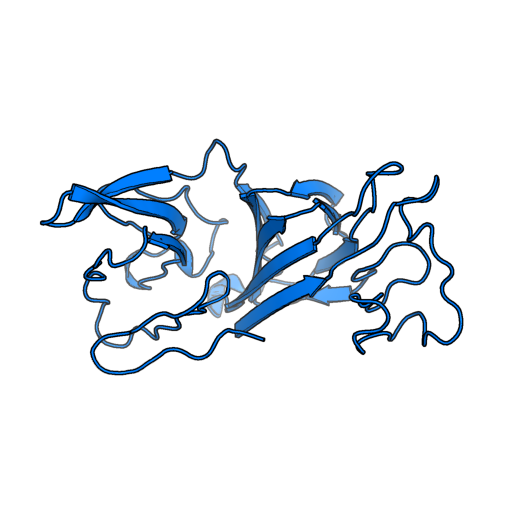ATOM 717 O O . LYS A 1 91 ? 9.975 19.719 -2.877 1.00 96.81 91 LYS A O 1
ATOM 722 N N . GLY A 1 92 ? 10.081 17.601 -2.103 1.00 96.56 92 GLY A N 1
ATOM 723 C CA . GLY A 1 92 ? 10.188 16.911 -3.381 1.00 96.56 92 GLY A CA 1
ATOM 724 C C . GLY A 1 92 ? 11.191 15.761 -3.333 1.00 96.56 92 GLY A C 1
ATOM 725 O O . GLY A 1 92 ? 12.253 15.898 -2.728 1.00 96.56 92 GLY A O 1
ATOM 726 N N . LEU A 1 93 ? 10.867 14.663 -4.013 1.00 95.38 93 LEU A N 1
ATOM 727 C CA . LEU A 1 93 ? 11.735 13.500 -4.193 1.00 95.38 93 LEU A CA 1
ATOM 728 C C . LEU A 1 93 ? 11.465 12.872 -5.568 1.00 95.38 93 LEU A C 1
ATOM 730 O O . LEU A 1 93 ? 10.314 12.843 -6.004 1.00 95.38 93 LEU A O 1
ATOM 734 N N . GLN A 1 94 ? 12.508 12.387 -6.245 1.00 97.81 94 GLN A N 1
ATOM 735 C CA . GLN A 1 94 ? 12.355 11.458 -7.366 1.00 97.81 94 GLN A CA 1
ATOM 736 C C . GLN A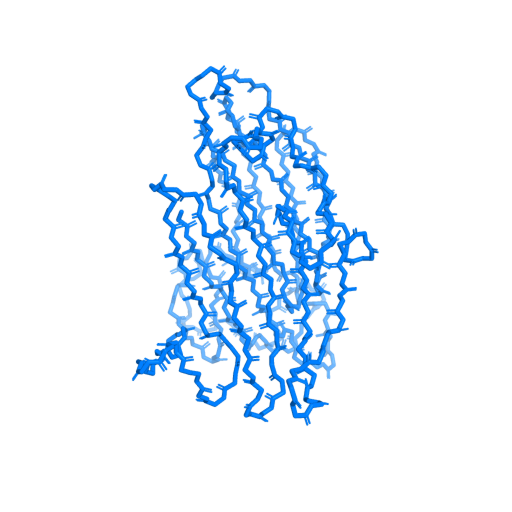 1 94 ? 12.613 10.042 -6.871 1.00 97.81 94 GLN A C 1
ATOM 738 O O . GLN A 1 94 ? 13.591 9.821 -6.160 1.00 97.81 94 GLN A O 1
ATOM 743 N N . HIS A 1 95 ? 11.764 9.097 -7.256 1.00 98.56 95 HIS A N 1
ATOM 744 C CA . HIS A 1 95 ? 11.896 7.704 -6.840 1.00 98.56 95 HIS A CA 1
ATOM 745 C C . HIS A 1 95 ? 11.400 6.730 -7.907 1.00 98.56 95 HIS A C 1
ATOM 747 O O . HIS A 1 95 ? 10.759 7.138 -8.877 1.00 98.56 95 HIS A O 1
ATOM 753 N N . ALA A 1 96 ? 11.746 5.460 -7.742 1.00 98.62 96 ALA A N 1
ATOM 754 C CA . ALA A 1 96 ? 11.274 4.349 -8.553 1.00 98.62 96 ALA A CA 1
ATOM 755 C C . ALA A 1 96 ? 10.807 3.209 -7.643 1.00 98.62 96 ALA A C 1
ATOM 757 O O . ALA A 1 96 ? 11.464 2.921 -6.646 1.00 98.62 96 ALA A O 1
ATOM 758 N N . GLU A 1 97 ? 9.720 2.548 -8.034 1.00 98.69 97 GLU A N 1
ATOM 759 C CA . GLU A 1 97 ? 9.118 1.388 -7.373 1.00 98.69 97 GLU A CA 1
ATOM 760 C C . GLU A 1 97 ? 8.922 0.290 -8.430 1.00 98.69 97 GLU A C 1
ATOM 762 O O . GLU A 1 97 ? 7.939 0.281 -9.172 1.00 98.69 97 GLU A O 1
ATOM 767 N N . MET A 1 98 ? 9.893 -0.614 -8.550 1.00 98.75 98 MET A N 1
ATOM 768 C CA . MET A 1 98 ? 9.887 -1.705 -9.532 1.00 98.75 98 MET A CA 1
ATOM 769 C C . MET A 1 98 ? 9.438 -3.016 -8.879 1.00 98.75 98 MET A C 1
ATOM 771 O O . MET A 1 98 ? 9.663 -3.220 -7.694 1.00 98.75 98 MET A O 1
ATOM 775 N N . PHE A 1 99 ? 8.825 -3.924 -9.635 1.00 98.62 99 PHE A N 1
ATOM 776 C CA . PHE A 1 99 ? 8.277 -5.191 -9.136 1.00 98.62 99 PHE A CA 1
ATOM 777 C C . PHE A 1 99 ? 9.115 -6.371 -9.644 1.00 98.62 99 PHE A C 1
ATOM 779 O O . PHE A 1 99 ? 8.781 -6.960 -10.675 1.00 98.62 99 PHE A O 1
ATOM 786 N N . PRO A 1 100 ? 10.247 -6.698 -8.993 1.00 98.50 100 PRO A N 1
ATOM 787 C CA . PRO A 1 100 ? 11.132 -7.761 -9.455 1.00 98.50 100 PRO A CA 1
ATOM 788 C C . PRO A 1 100 ? 10.451 -9.134 -9.397 1.00 98.50 100 PRO A C 1
ATOM 790 O O . PRO A 1 100 ? 10.013 -9.586 -8.337 1.00 98.50 100 PRO A O 1
ATOM 793 N N . LEU A 1 101 ? 10.429 -9.838 -10.529 1.00 98.38 101 LEU A N 1
ATOM 794 C CA . LEU A 1 101 ? 9.948 -11.215 -10.611 1.00 98.38 101 LEU A CA 1
ATOM 795 C C . LEU A 1 101 ? 11.100 -12.169 -10.290 1.00 98.38 101 LEU A C 1
ATOM 797 O O . LEU A 1 101 ? 11.882 -12.539 -11.162 1.00 98.38 101 LEU A O 1
ATOM 801 N N . ILE A 1 102 ? 11.251 -12.500 -9.009 1.00 97.69 102 ILE A N 1
ATOM 802 C CA . ILE A 1 102 ? 12.408 -13.246 -8.491 1.00 97.69 102 ILE A CA 1
ATOM 803 C C . ILE A 1 102 ? 12.214 -14.767 -8.471 1.00 97.69 102 ILE A C 1
ATOM 805 O O . ILE A 1 102 ? 13.170 -15.496 -8.225 1.00 97.69 102 ILE A O 1
ATOM 809 N N . GLN A 1 103 ? 10.986 -15.253 -8.659 1.00 97.94 103 GLN A N 1
ATOM 810 C CA . GLN A 1 103 ? 10.676 -16.683 -8.680 1.00 97.94 103 GLN A CA 1
ATOM 811 C C . GLN A 1 103 ? 10.738 -17.189 -10.125 1.00 97.94 103 GLN A C 1
ATOM 813 O O . GLN A 1 103 ? 9.898 -16.804 -10.931 1.00 97.94 103 GLN A O 1
ATOM 818 N N . GLU A 1 104 ? 11.710 -18.031 -10.473 1.00 97.69 104 GLU A N 1
ATOM 819 C CA . GLU A 1 104 ? 11.896 -18.537 -11.851 1.00 97.69 104 GLU A CA 1
ATOM 820 C C . GLU A 1 104 ? 11.152 -19.857 -12.142 1.00 97.69 104 GLU A C 1
ATOM 822 O O . GLU A 1 104 ? 11.040 -20.281 -13.301 1.00 97.69 104 GLU A O 1
ATOM 827 N N . ASP A 1 105 ? 10.666 -20.511 -11.086 1.00 97.56 105 ASP A N 1
ATOM 828 C CA . ASP A 1 105 ? 10.036 -21.835 -11.073 1.00 97.56 105 ASP A CA 1
ATOM 829 C C . ASP A 1 105 ? 8.539 -21.802 -10.718 1.00 97.56 105 ASP A C 1
ATOM 831 O O . ASP A 1 105 ? 7.871 -22.835 -10.768 1.00 97.56 105 ASP A O 1
ATOM 835 N N . ARG A 1 106 ? 8.008 -20.629 -10.356 1.00 97.69 106 ARG A N 1
ATOM 836 C CA . ARG A 1 106 ? 6.595 -20.412 -10.016 1.00 97.69 106 ARG A CA 1
ATOM 837 C C . ARG A 1 106 ? 6.158 -18.957 -10.254 1.00 97.69 106 ARG A C 1
ATOM 839 O O . ARG A 1 106 ? 7.020 -18.079 -10.333 1.00 97.69 106 ARG A O 1
ATOM 846 N N . PRO A 1 107 ? 4.842 -18.680 -10.318 1.00 98.00 107 PRO A N 1
ATOM 847 C CA . PRO A 1 107 ? 4.311 -17.326 -10.488 1.00 98.00 107 PRO A CA 1
ATOM 848 C C . PRO A 1 107 ? 4.762 -16.321 -9.414 1.00 98.00 107 PRO A C 1
ATOM 850 O O . PRO A 1 107 ? 5.003 -16.681 -8.260 1.00 98.00 107 PRO A O 1
ATOM 853 N N . ASN A 1 108 ? 4.813 -15.041 -9.793 1.00 98.25 108 ASN A N 1
ATOM 854 C CA . ASN A 1 108 ? 5.241 -13.909 -8.962 1.00 98.25 108 ASN A CA 1
ATOM 855 C C . ASN A 1 108 ? 4.075 -12.958 -8.649 1.00 98.25 108 ASN A C 1
ATOM 857 O O . ASN A 1 108 ? 4.186 -11.754 -8.876 1.00 98.25 108 ASN A O 1
ATOM 861 N N . THR A 1 109 ? 2.950 -13.481 -8.150 1.00 97.56 109 THR A N 1
ATOM 862 C CA . THR A 1 109 ? 1.780 -12.652 -7.816 1.00 97.56 109 THR A CA 1
ATOM 863 C C . THR A 1 109 ? 2.183 -11.430 -6.993 1.00 97.56 109 THR A C 1
ATOM 865 O O . THR A 1 109 ? 2.812 -11.553 -5.938 1.00 97.56 109 THR A O 1
ATOM 868 N N . MET A 1 110 ? 1.799 -10.260 -7.489 1.00 98.06 110 MET A N 1
ATOM 869 C CA . MET A 1 110 ? 1.998 -8.977 -6.842 1.00 98.06 110 MET A CA 1
ATOM 870 C C . MET A 1 110 ? 0.653 -8.474 -6.355 1.00 98.06 110 MET A C 1
ATOM 872 O O . MET A 1 110 ? -0.306 -8.400 -7.120 1.00 98.06 110 MET A O 1
ATOM 876 N N . GLU A 1 111 ? 0.605 -8.088 -5.091 1.00 98.00 111 GLU A N 1
ATOM 877 C CA . GLU A 1 111 ? -0.559 -7.436 -4.527 1.00 98.00 111 GLU A CA 1
ATOM 878 C C . GLU A 1 111 ? -0.106 -6.375 -3.531 1.00 98.00 111 GLU A C 1
ATOM 880 O O . GLU A 1 111 ? 0.576 -6.695 -2.557 1.00 98.00 111 GLU A O 1
ATOM 885 N N . LEU A 1 112 ? -0.469 -5.113 -3.753 1.00 98.25 112 LEU A N 1
ATOM 886 C CA . LEU A 1 112 ? -0.121 -4.017 -2.852 1.00 98.25 112 LEU A CA 1
ATOM 887 C C . LEU A 1 112 ? -1.181 -2.920 -2.823 1.00 98.25 112 LEU A C 1
ATOM 889 O O . LEU A 1 112 ? -1.904 -2.697 -3.792 1.00 98.25 112 LEU A O 1
ATOM 893 N N . PHE A 1 113 ? -1.217 -2.180 -1.721 1.00 98.25 113 PHE A N 1
ATOM 894 C CA . PHE A 1 113 ? -1.967 -0.935 -1.603 1.00 98.25 113 PHE A CA 1
ATOM 895 C C . PHE A 1 113 ? -0.998 0.233 -1.528 1.00 98.25 113 PHE A C 1
ATOM 897 O O . PHE A 1 113 ? -0.081 0.212 -0.711 1.00 98.25 113 PHE A O 1
ATOM 904 N N . GLN A 1 114 ? -1.232 1.274 -2.320 1.00 97.88 114 GLN A N 1
ATOM 905 C CA . GLN A 1 114 ? -0.521 2.537 -2.194 1.00 97.88 114 GLN A CA 1
ATOM 906 C C . GLN A 1 114 ? -1.483 3.630 -1.733 1.00 97.88 114 GLN A C 1
ATOM 908 O O . GLN A 1 114 ? -2.431 4.002 -2.427 1.00 97.88 114 GLN A O 1
ATOM 913 N N . ILE A 1 115 ? -1.234 4.151 -0.534 1.00 97.88 115 ILE A N 1
ATOM 914 C CA . ILE A 1 115 ? -2.044 5.186 0.104 1.00 97.88 115 ILE A CA 1
ATOM 915 C C . ILE A 1 115 ? -1.274 6.498 0.064 1.00 97.88 115 ILE A C 1
ATOM 917 O O . ILE A 1 115 ? -0.147 6.587 0.540 1.00 97.88 115 ILE A O 1
ATOM 921 N N . TRP A 1 116 ? -1.900 7.542 -0.471 1.00 97.31 116 TRP A N 1
ATOM 922 C CA . TRP A 1 116 ? -1.361 8.897 -0.429 1.00 97.31 116 TRP A CA 1
ATOM 923 C C . TRP A 1 116 ? -2.011 9.678 0.706 1.00 97.31 116 TRP A C 1
ATOM 925 O O . TRP A 1 116 ? -3.229 9.925 0.691 1.00 97.31 116 TRP A O 1
ATOM 935 N N . LEU A 1 117 ? -1.182 10.080 1.669 1.00 96.94 117 LEU A N 1
ATOM 936 C CA . LEU A 1 117 ? -1.567 10.860 2.837 1.00 96.94 117 LEU A CA 1
ATOM 937 C C . LEU A 1 117 ? -1.023 12.285 2.711 1.00 96.94 117 LEU A C 1
ATOM 939 O O . LEU A 1 117 ? 0.172 12.519 2.552 1.00 96.94 117 LEU A O 1
ATOM 943 N N . ASN A 1 118 ? -1.919 13.267 2.748 1.00 96.56 118 ASN A N 1
ATOM 944 C CA . ASN A 1 118 ? -1.546 14.661 2.547 1.00 96.56 118 ASN A CA 1
ATOM 945 C C . ASN A 1 118 ? -0.789 15.209 3.768 1.00 96.56 118 ASN A C 1
ATOM 947 O O . ASN A 1 118 ? -1.256 15.065 4.893 1.00 96.56 118 ASN A O 1
ATOM 951 N N . LEU A 1 119 ? 0.325 15.916 3.556 1.00 96.56 119 LEU A N 1
ATOM 952 C CA . LEU A 1 119 ? 1.031 16.582 4.657 1.00 96.56 119 LEU A CA 1
ATOM 953 C C . LEU A 1 119 ? 0.335 17.887 5.068 1.00 96.56 119 LEU A C 1
ATOM 955 O O . LEU A 1 119 ? -0.163 18.612 4.192 1.00 96.56 119 LEU A O 1
ATOM 959 N N . PRO A 1 120 ? 0.392 18.276 6.355 1.00 92.94 120 PRO A N 1
ATOM 960 C CA . PRO A 1 120 ? -0.048 19.601 6.776 1.00 92.94 120 PRO A CA 1
ATOM 961 C C . PRO A 1 120 ? 0.813 20.683 6.113 1.00 92.94 120 PRO A C 1
ATOM 963 O O . PRO A 1 120 ? 1.997 20.471 5.843 1.00 92.94 120 PRO A O 1
ATOM 966 N N . ARG A 1 121 ? 0.243 21.877 5.885 1.00 94.69 121 ARG A N 1
ATOM 967 C CA . ARG A 1 121 ? 0.917 22.992 5.181 1.00 94.69 121 ARG A CA 1
ATOM 968 C C . ARG A 1 121 ? 2.332 23.267 5.706 1.00 94.69 121 ARG A C 1
ATOM 970 O O . ARG A 1 121 ? 3.238 23.449 4.901 1.00 94.69 121 ARG A O 1
ATOM 977 N N . LYS A 1 122 ? 2.514 23.254 7.032 1.00 94.06 122 LYS A N 1
ATOM 978 C CA . LYS A 1 122 ? 3.804 23.494 7.705 1.00 94.06 122 LYS A CA 1
ATOM 979 C C . LYS A 1 122 ? 4.879 22.441 7.397 1.00 94.06 122 LYS A C 1
ATOM 981 O O . LYS A 1 122 ? 6.057 22.760 7.467 1.00 94.06 122 LYS A O 1
ATOM 986 N N . SER A 1 123 ? 4.480 21.224 7.021 1.00 95.50 123 SER A N 1
ATOM 987 C CA . SER A 1 123 ? 5.393 20.100 6.773 1.00 95.50 123 SER A CA 1
ATOM 988 C C . SER A 1 123 ? 5.700 19.876 5.289 1.00 95.50 123 SER A C 1
ATOM 990 O O . SER A 1 123 ? 6.622 19.139 4.958 1.00 95.50 123 SER A O 1
ATOM 992 N N . LYS A 1 124 ? 4.968 20.520 4.366 1.00 96.62 124 LYS A N 1
ATOM 993 C CA . LYS A 1 124 ? 5.094 20.281 2.913 1.00 96.62 124 LYS A CA 1
ATOM 994 C C . LYS A 1 124 ? 6.453 20.638 2.309 1.00 96.62 124 LYS A C 1
ATOM 996 O O . LYS A 1 124 ? 6.723 20.221 1.191 1.00 96.62 124 LYS A O 1
ATOM 1001 N N . MET A 1 125 ? 7.267 21.430 3.001 1.00 96.50 125 MET A N 1
ATOM 1002 C CA . MET A 1 125 ? 8.572 21.900 2.518 1.00 96.50 125 MET A CA 1
ATOM 1003 C C . MET A 1 125 ? 9.744 21.385 3.361 1.00 96.50 125 MET A C 1
ATOM 1005 O O . MET A 1 125 ? 10.853 21.894 3.230 1.00 96.50 125 MET A O 1
ATOM 1009 N N . LEU A 1 126 ? 9.501 20.396 4.223 1.00 95.31 126 LEU A N 1
ATOM 1010 C CA . LEU A 1 126 ? 10.558 19.724 4.974 1.00 95.31 126 LEU A CA 1
ATOM 1011 C C . LEU A 1 126 ? 11.360 18.771 4.077 1.00 95.31 126 LEU A C 1
ATOM 1013 O O . LEU A 1 126 ? 10.996 18.524 2.923 1.00 95.31 126 LEU A O 1
ATOM 1017 N N . GLU A 1 127 ? 12.460 18.251 4.617 1.00 96.06 127 GLU A N 1
ATOM 1018 C CA . GLU A 1 127 ? 13.249 17.212 3.957 1.00 96.06 127 GLU A CA 1
ATOM 1019 C C . GLU A 1 127 ? 12.418 15.936 3.741 1.00 96.06 127 GLU A C 1
ATOM 1021 O O . GLU A 1 127 ? 11.594 15.598 4.600 1.00 96.06 127 GLU A O 1
ATOM 1026 N N . PRO A 1 128 ? 12.621 15.222 2.619 1.00 96.50 128 PRO A N 1
ATOM 1027 C CA . PRO A 1 128 ? 12.053 13.898 2.436 1.00 96.50 128 PRO A CA 1
ATOM 1028 C C . PRO A 1 128 ? 12.528 12.930 3.522 1.00 96.50 128 PRO A C 1
ATOM 1030 O O . PRO A 1 128 ? 13.610 13.084 4.090 1.00 96.50 128 PRO A O 1
ATOM 1033 N N . HIS A 1 129 ? 11.725 11.908 3.791 1.00 96.44 129 HIS A N 1
ATOM 1034 C CA . HIS A 1 129 ? 12.061 10.876 4.762 1.00 96.44 129 HIS A CA 1
ATOM 1035 C C . HIS A 1 129 ? 11.610 9.509 4.262 1.00 96.44 129 HIS A C 1
ATOM 1037 O O . HIS A 1 129 ? 10.508 9.371 3.737 1.00 96.44 129 HIS A O 1
ATOM 1043 N N . PHE A 1 130 ? 12.439 8.495 4.478 1.00 96.69 130 PHE A N 1
ATOM 1044 C CA . PHE A 1 130 ? 12.149 7.112 4.129 1.00 96.69 130 PHE A CA 1
ATOM 1045 C C . PHE A 1 130 ? 12.092 6.266 5.400 1.00 96.69 130 PHE A C 1
ATOM 1047 O O . PHE A 1 130 ? 13.000 6.326 6.232 1.00 96.69 130 PHE A O 1
ATOM 1054 N N . LYS A 1 131 ? 11.022 5.487 5.571 1.00 96.31 131 LYS A N 1
ATOM 1055 C CA . LYS A 1 131 ? 10.854 4.594 6.716 1.00 96.31 131 LYS A CA 1
ATOM 1056 C C . LYS A 1 131 ? 10.309 3.246 6.274 1.00 96.31 131 LYS A C 1
ATOM 1058 O O . LYS A 1 131 ? 9.261 3.188 5.640 1.00 96.31 131 LYS A O 1
ATOM 1063 N N . MET A 1 132 ? 10.981 2.179 6.692 1.00 97.25 132 MET A N 1
ATOM 1064 C CA . MET A 1 132 ? 10.443 0.825 6.610 1.00 97.25 132 MET A CA 1
ATOM 1065 C C . MET A 1 132 ? 9.763 0.445 7.917 1.00 97.25 132 MET A C 1
ATOM 1067 O O . MET A 1 132 ? 10.296 0.696 9.000 1.00 97.25 132 MET A O 1
ATOM 1071 N N . LEU A 1 133 ? 8.597 -0.175 7.793 1.00 96.81 133 LEU A N 1
ATOM 1072 C CA . LEU A 1 133 ? 7.930 -0.929 8.840 1.00 96.81 133 LEU A CA 1
ATOM 1073 C C . LEU A 1 133 ? 7.950 -2.392 8.395 1.00 96.81 133 LEU A C 1
ATOM 1075 O O . LEU A 1 133 ? 7.145 -2.808 7.561 1.00 96.81 133 LEU A O 1
ATOM 1079 N N . TRP A 1 134 ? 8.919 -3.145 8.908 1.00 97.69 134 TRP A N 1
ATOM 1080 C CA . TRP A 1 134 ? 9.061 -4.563 8.587 1.00 97.69 134 TRP A CA 1
ATOM 1081 C C . TRP A 1 134 ? 7.898 -5.355 9.172 1.00 97.69 134 TRP A C 1
ATOM 1083 O O . TRP A 1 134 ? 7.411 -5.033 10.261 1.00 97.69 134 TRP A O 1
ATOM 1093 N N . SER A 1 135 ? 7.452 -6.392 8.470 1.00 97.88 135 SER A N 1
ATOM 1094 C CA . SER A 1 135 ? 6.252 -7.141 8.841 1.00 97.88 135 SER A CA 1
ATOM 1095 C C . SER A 1 135 ? 6.313 -7.739 10.253 1.00 97.88 135 SER A C 1
ATOM 1097 O O . SER A 1 135 ? 5.283 -7.896 10.910 1.00 97.88 135 SER A O 1
ATOM 1099 N N . GLU A 1 136 ? 7.506 -8.057 10.753 1.00 97.31 136 GLU A N 1
ATOM 1100 C CA . GLU A 1 136 ? 7.746 -8.571 12.107 1.00 97.31 136 GLU A CA 1
ATOM 1101 C C . GLU A 1 136 ? 7.580 -7.499 13.193 1.00 97.31 136 GLU A C 1
ATOM 1103 O O . GLU A 1 136 ? 7.380 -7.825 14.361 1.00 97.31 136 GLU A O 1
ATOM 1108 N N . GLN A 1 137 ? 7.672 -6.221 12.823 1.00 96.50 137 GLN A N 1
ATOM 1109 C CA . GLN A 1 137 ? 7.514 -5.079 13.724 1.00 96.50 137 GLN A CA 1
ATOM 1110 C C . GLN A 1 137 ? 6.085 -4.535 13.736 1.00 96.50 137 GLN A C 1
ATOM 1112 O O . GLN A 1 137 ? 5.731 -3.766 14.631 1.00 96.50 137 GLN A O 1
ATOM 1117 N N . ILE A 1 138 ? 5.268 -4.906 12.748 1.00 98.12 138 ILE A N 1
ATOM 1118 C CA . ILE A 1 138 ? 3.864 -4.509 12.680 1.00 98.12 138 ILE A CA 1
ATOM 1119 C C . ILE A 1 138 ? 3.064 -5.391 13.651 1.00 98.12 138 ILE A C 1
ATOM 1121 O O . ILE A 1 138 ? 3.074 -6.617 13.508 1.00 98.12 138 ILE A O 1
ATOM 1125 N N . PRO A 1 139 ? 2.348 -4.804 14.630 1.00 98.31 139 PRO A N 1
ATOM 1126 C CA . PRO A 1 139 ? 1.538 -5.565 15.567 1.00 98.31 139 PRO A CA 1
ATOM 1127 C C . PRO A 1 139 ? 0.463 -6.377 14.852 1.00 98.31 139 PRO A C 1
ATOM 1129 O O . PRO A 1 139 ? -0.325 -5.845 14.062 1.00 98.31 139 PRO A O 1
ATOM 1132 N N . LYS A 1 140 ? 0.421 -7.668 15.181 1.00 98.12 140 LYS A N 1
ATOM 1133 C CA . LYS A 1 140 ? -0.533 -8.642 14.654 1.00 98.12 140 LYS A CA 1
ATOM 1134 C C . LYS A 1 140 ? -1.204 -9.359 15.813 1.00 98.12 140 LYS A C 1
ATOM 1136 O O . LYS A 1 140 ? -0.532 -9.799 16.744 1.00 98.12 140 LYS A O 1
ATOM 1141 N N . LYS A 1 141 ? -2.528 -9.475 15.766 1.00 98.00 141 LYS A N 1
ATOM 1142 C CA . LYS A 1 141 ? -3.322 -10.045 16.856 1.00 98.00 141 LYS A CA 1
ATOM 1143 C C . LYS A 1 141 ? -4.515 -10.810 16.324 1.00 98.00 141 LYS A C 1
ATOM 1145 O O . LYS A 1 141 ? -5.276 -10.283 15.523 1.00 98.00 141 LYS A O 1
ATOM 1150 N N . THR A 1 142 ? -4.723 -12.012 16.843 1.00 98.44 142 THR A N 1
ATOM 1151 C CA . THR A 1 142 ? -5.969 -12.748 16.634 1.00 98.44 142 THR A CA 1
ATOM 1152 C C . THR A 1 142 ? -6.864 -12.556 17.848 1.00 98.44 142 THR A C 1
ATOM 1154 O O . THR A 1 142 ? -6.459 -12.830 18.976 1.00 98.44 142 THR A O 1
ATOM 1157 N N . VAL A 1 143 ? -8.078 -12.071 17.613 1.00 98.06 143 VAL A N 1
ATOM 1158 C CA . VAL A 1 143 ? -9.169 -12.055 18.593 1.00 98.06 143 VAL A CA 1
ATOM 1159 C C . VAL A 1 143 ? -10.269 -12.999 18.123 1.00 98.06 143 VAL A C 1
ATOM 1161 O O . VAL A 1 143 ? -10.248 -13.458 16.982 1.00 98.06 143 VAL A O 1
ATOM 1164 N N . GLN A 1 144 ? -11.220 -13.306 18.996 1.00 98.31 144 GLN A N 1
ATOM 1165 C CA . GLN A 1 144 ? -12.376 -14.124 18.644 1.00 98.31 144 GLN A CA 1
ATOM 1166 C C . GLN A 1 144 ? -13.659 -13.319 18.798 1.00 98.31 144 GLN A C 1
ATOM 1168 O O . GLN A 1 144 ? -13.746 -12.441 19.660 1.00 98.31 144 GLN A O 1
ATOM 1173 N N . ASP A 1 145 ? -14.642 -13.608 17.950 1.00 97.75 145 ASP A N 1
ATOM 1174 C CA . ASP A 1 145 ? -16.000 -13.123 18.164 1.00 97.75 145 ASP A CA 1
ATOM 1175 C C . ASP A 1 145 ? -16.732 -13.942 19.240 1.00 97.75 145 ASP A C 1
ATOM 1177 O O . ASP A 1 145 ? -16.197 -14.897 19.805 1.00 97.75 145 ASP A O 1
ATOM 1181 N N . GLU A 1 146 ? -17.985 -13.583 19.519 1.00 96.19 146 GLU A N 1
ATOM 1182 C CA . GLU A 1 146 ? -18.820 -14.261 20.522 1.00 96.19 146 GLU A CA 1
ATOM 1183 C C . GLU A 1 146 ? -19.045 -15.757 20.233 1.00 96.19 146 GLU A C 1
ATOM 1185 O O . GLU A 1 146 ? -19.417 -16.510 21.129 1.00 96.19 146 GLU A O 1
ATOM 1190 N N . GLN A 1 147 ? -18.828 -16.197 18.989 1.00 97.38 147 GLN A N 1
ATOM 1191 C CA . GLN A 1 147 ? -19.003 -17.580 18.542 1.00 97.38 147 GLN A CA 1
ATOM 1192 C C . GLN A 1 147 ? -17.663 -18.329 18.456 1.00 97.38 147 GLN A C 1
ATOM 1194 O O . GLN A 1 147 ? -17.623 -19.456 17.965 1.00 97.38 147 GLN A O 1
ATOM 1199 N N . GLY A 1 148 ? -16.568 -17.724 18.931 1.00 97.69 148 GLY A N 1
ATOM 1200 C CA . GLY A 1 148 ? -15.236 -18.327 18.943 1.00 97.69 148 GLY A CA 1
ATOM 1201 C C . GLY A 1 148 ? -14.537 -18.335 17.581 1.00 97.69 148 GLY A C 1
ATOM 1202 O O . GLY A 1 148 ? -13.535 -19.030 17.422 1.00 97.69 148 GLY A O 1
ATOM 1203 N N . ARG A 1 149 ? -15.043 -17.595 16.586 1.00 98.50 149 ARG A N 1
ATOM 1204 C CA . ARG A 1 149 ? -14.438 -17.524 15.245 1.00 98.50 149 ARG A CA 1
ATOM 1205 C C . ARG A 1 149 ? -13.326 -16.492 15.224 1.00 98.50 149 ARG A C 1
ATOM 1207 O O . ARG A 1 149 ? -13.455 -15.439 15.851 1.00 98.50 149 ARG A O 1
ATOM 1214 N N . ASN A 1 150 ? -12.246 -16.773 14.499 1.00 98.62 150 ASN A N 1
ATOM 1215 C CA . ASN A 1 150 ? -11.069 -15.920 14.552 1.00 98.62 150 ASN A CA 1
ATOM 1216 C C . ASN A 1 150 ? -11.239 -14.658 13.707 1.00 98.62 150 ASN A C 1
ATOM 1218 O O . ASN A 1 150 ? -11.807 -14.658 12.614 1.00 98.62 150 ASN A O 1
ATOM 1222 N N . ILE A 1 151 ? -10.676 -13.576 14.229 1.00 98.62 151 ILE A N 1
ATOM 1223 C CA . ILE A 1 151 ? -10.528 -12.289 13.571 1.00 98.62 151 ILE A CA 1
ATOM 1224 C C . ILE A 1 151 ? -9.066 -11.899 13.731 1.00 98.62 151 ILE A C 1
ATOM 1226 O O . ILE A 1 151 ? -8.596 -11.607 14.832 1.00 98.62 151 ILE A O 1
ATOM 1230 N N . TYR A 1 152 ? -8.340 -11.921 12.626 1.00 98.44 152 TYR A N 1
ATOM 1231 C CA . TYR A 1 152 ? -6.946 -11.529 12.567 1.00 98.44 152 TYR A CA 1
ATOM 1232 C C . TYR A 1 152 ? -6.835 -10.038 12.245 1.00 98.44 152 TYR A C 1
ATOM 1234 O O . TYR A 1 152 ? -7.453 -9.542 11.303 1.00 98.44 152 TYR A O 1
ATOM 1242 N N . LEU A 1 153 ? -6.036 -9.334 13.037 1.00 98.56 153 LEU A N 1
ATOM 1243 C CA . LEU A 1 153 ? -5.839 -7.893 12.998 1.00 98.56 153 LEU A CA 1
ATOM 1244 C C . LEU A 1 153 ? -4.365 -7.594 12.768 1.00 98.56 153 LEU A C 1
ATOM 1246 O O . LEU A 1 153 ? -3.504 -8.158 13.437 1.00 98.56 153 LEU A O 1
ATOM 1250 N N . GLU A 1 154 ? -4.086 -6.653 11.882 1.00 98.50 154 GLU A N 1
ATOM 1251 C CA . GLU A 1 154 ? -2.755 -6.124 11.614 1.00 98.50 154 GLU A CA 1
ATOM 1252 C C . GLU A 1 154 ? -2.827 -4.592 11.636 1.00 98.50 154 GLU A C 1
ATOM 1254 O O . GLU A 1 154 ? -3.662 -3.990 10.952 1.00 98.50 154 GLU A O 1
ATOM 1259 N N . VAL A 1 155 ? -1.999 -3.956 12.472 1.00 98.50 155 VAL A N 1
ATOM 1260 C CA . VAL A 1 155 ? -2.126 -2.530 12.828 1.00 98.50 155 VAL A CA 1
ATOM 1261 C C . VAL A 1 155 ? -0.964 -1.722 12.245 1.00 98.50 155 VAL A C 1
ATOM 1263 O O . VAL A 1 155 ? 0.079 -1.568 12.875 1.00 98.50 155 VAL A O 1
ATOM 1266 N N . ILE A 1 156 ? -1.153 -1.188 11.034 1.00 98.12 156 ILE A N 1
ATOM 1267 C CA . ILE A 1 156 ? -0.130 -0.443 10.278 1.00 98.12 156 ILE A CA 1
ATOM 1268 C C . ILE A 1 156 ? -0.030 1.016 10.745 1.00 98.12 156 ILE A C 1
ATOM 1270 O O . ILE A 1 156 ? 1.064 1.568 10.831 1.00 98.12 156 ILE A O 1
ATOM 1274 N N . ALA A 1 157 ? -1.165 1.645 11.066 1.00 97.81 157 ALA A N 1
ATOM 1275 C CA . ALA A 1 157 ? -1.230 2.974 11.671 1.00 97.81 157 ALA A CA 1
ATOM 1276 C C . ALA A 1 157 ? -2.363 3.055 12.705 1.00 97.81 157 ALA A C 1
ATOM 1278 O O . ALA A 1 157 ? -3.395 2.390 12.573 1.00 97.81 157 ALA A O 1
ATOM 1279 N N . GLY A 1 158 ? -2.188 3.905 13.717 1.00 96.50 158 GLY A N 1
ATOM 1280 C CA . GLY A 1 158 ? -3.163 4.097 14.790 1.00 96.50 158 GLY A CA 1
ATOM 1281 C C . GLY A 1 158 ? -3.129 2.984 15.843 1.00 96.50 158 GLY A C 1
ATOM 1282 O O . GLY A 1 158 ? -2.082 2.397 16.124 1.00 96.50 158 GLY A O 1
ATOM 1283 N N . LYS A 1 159 ? -4.285 2.713 16.458 1.00 96.44 159 LYS A N 1
ATOM 1284 C CA . LYS A 1 159 ? -4.434 1.747 17.555 1.00 96.44 159 LYS A CA 1
ATOM 1285 C C . LYS A 1 159 ? -5.674 0.882 17.350 1.00 96.44 159 LYS A C 1
ATOM 1287 O O . LYS A 1 159 ? -6.737 1.415 17.045 1.00 96.44 159 LYS A O 1
ATOM 1292 N N . LEU A 1 160 ? -5.567 -0.425 17.586 1.00 97.56 160 LEU A N 1
ATOM 1293 C CA . LEU A 1 160 ? -6.696 -1.355 17.508 1.00 97.56 160 LEU A CA 1
ATOM 1294 C C . LEU A 1 160 ? -6.541 -2.488 18.529 1.00 97.56 160 LEU A C 1
ATOM 1296 O O . LEU A 1 160 ? -5.474 -3.078 18.644 1.00 97.56 160 LEU A O 1
ATOM 1300 N N . GLN A 1 161 ? -7.601 -2.800 19.285 1.00 95.69 161 GLN A N 1
ATOM 1301 C CA . GLN A 1 161 ? -7.624 -3.920 20.252 1.00 95.69 161 GLN A CA 1
ATOM 1302 C C . GLN A 1 161 ? -6.436 -3.943 21.237 1.00 95.69 161 GLN A C 1
ATOM 1304 O O . GLN A 1 161 ? -5.883 -4.994 21.568 1.00 95.69 161 GLN A O 1
ATOM 1309 N N . GLY A 1 162 ? -6.040 -2.760 21.712 1.00 95.31 162 GLY A N 1
ATOM 1310 C CA . GLY A 1 162 ? -4.914 -2.580 22.633 1.00 95.31 162 GLY A CA 1
ATOM 1311 C C . GLY A 1 162 ? -3.545 -2.481 21.954 1.00 95.31 162 GLY A C 1
ATOM 1312 O O . GLY A 1 162 ? -2.639 -1.913 22.556 1.00 95.31 162 GLY A O 1
ATOM 1313 N N . GLU A 1 163 ? -3.417 -2.916 20.700 1.00 97.56 163 GLU A N 1
ATOM 1314 C CA . GLU A 1 163 ? -2.176 -2.836 19.927 1.00 97.56 163 GLU A CA 1
ATOM 1315 C C . GLU A 1 163 ? -1.983 -1.441 19.342 1.00 97.56 163 GLU A C 1
ATOM 1317 O O . GLU A 1 163 ? -2.928 -0.841 18.824 1.00 97.56 163 GLU A O 1
ATOM 1322 N N . THR A 1 164 ? -0.756 -0.928 19.411 1.00 96.75 164 THR A N 1
ATOM 1323 C CA . THR A 1 164 ? -0.384 0.391 18.879 1.00 96.75 164 THR A CA 1
ATOM 1324 C C . THR A 1 164 ? 0.632 0.209 17.764 1.00 96.75 164 THR A C 1
ATOM 1326 O O . THR A 1 164 ? 1.660 -0.426 17.986 1.00 96.75 164 THR A O 1
ATOM 1329 N N . ALA A 1 165 ? 0.345 0.763 16.584 1.00 96.81 165 ALA A N 1
ATOM 1330 C CA . ALA A 1 165 ? 1.261 0.722 15.450 1.00 96.81 165 ALA A CA 1
ATOM 1331 C C . ALA A 1 165 ? 2.618 1.369 15.787 1.00 96.81 165 ALA A C 1
ATOM 1333 O O . ALA A 1 165 ? 2.684 2.256 16.650 1.00 96.81 165 ALA A O 1
ATOM 1334 N N . PRO A 1 166 ? 3.701 1.005 15.075 1.00 95.19 166 PRO A N 1
ATOM 1335 C CA . PRO A 1 166 ? 4.940 1.763 15.124 1.00 95.19 166 PRO A CA 1
ATOM 1336 C C . PRO A 1 166 ? 4.682 3.237 14.798 1.00 95.19 166 PRO A C 1
ATOM 1338 O O . PRO A 1 166 ? 3.791 3.569 14.015 1.00 95.19 166 PRO A O 1
ATOM 1341 N N . ALA A 1 167 ? 5.486 4.134 15.372 1.00 93.19 167 ALA A N 1
ATOM 1342 C CA . ALA A 1 167 ? 5.369 5.554 15.059 1.00 93.19 167 ALA A CA 1
ATOM 1343 C C . ALA A 1 167 ? 5.469 5.777 13.533 1.00 93.19 167 ALA A C 1
ATOM 1345 O O . ALA A 1 167 ? 6.271 5.102 12.883 1.00 93.19 167 ALA A O 1
ATOM 1346 N N . PRO A 1 168 ? 4.732 6.728 12.943 1.00 92.06 168 PRO A N 1
ATOM 1347 C CA . PRO A 1 168 ? 4.854 7.047 11.520 1.00 92.06 168 PRO A CA 1
ATOM 1348 C C . PRO A 1 168 ? 6.190 7.751 11.212 1.00 92.06 168 PRO A C 1
ATOM 1350 O O . PRO A 1 168 ? 7.093 7.830 12.058 1.00 92.06 168 PRO A O 1
ATOM 1353 N N . ALA A 1 169 ? 6.356 8.237 9.981 1.00 89.00 169 ALA A N 1
ATOM 1354 C CA . ALA A 1 169 ? 7.481 9.098 9.625 1.00 89.00 169 ALA A CA 1
ATOM 1355 C C . ALA A 1 169 ? 7.436 10.438 10.405 1.00 89.00 169 ALA A C 1
ATOM 1357 O O . ALA A 1 169 ? 6.353 10.906 10.780 1.00 89.00 169 ALA A O 1
ATOM 1358 N N . PRO A 1 170 ? 8.588 11.088 10.666 1.00 89.44 170 PRO A N 1
ATOM 1359 C CA . PRO A 1 170 ? 8.623 12.395 11.318 1.00 89.44 170 PRO A CA 1
ATOM 1360 C C . PRO A 1 170 ? 7.763 13.428 10.580 1.00 89.44 170 PRO A C 1
ATOM 1362 O O . PRO A 1 170 ? 7.818 13.533 9.359 1.00 89.44 170 PRO A O 1
ATOM 1365 N N . ASN A 1 171 ? 7.007 14.241 11.325 1.00 90.69 171 ASN A N 1
ATOM 1366 C CA . ASN A 1 171 ? 6.133 15.299 10.788 1.00 90.69 171 ASN A CA 1
ATOM 1367 C C . ASN A 1 171 ? 4.982 14.817 9.882 1.00 90.69 171 ASN A C 1
ATOM 1369 O O . ASN A 1 171 ? 4.325 15.658 9.251 1.00 90.69 171 ASN A O 1
ATOM 1373 N N . SER A 1 172 ? 4.733 13.504 9.840 1.00 95.00 172 SER A N 1
ATOM 1374 C CA . SER A 1 172 ? 3.580 12.902 9.172 1.00 95.00 172 SER A CA 1
ATOM 1375 C C . SER A 1 172 ? 2.271 13.464 9.719 1.00 95.00 172 SER A C 1
ATOM 1377 O O . SER A 1 172 ? 2.168 13.801 10.902 1.00 95.00 172 SER A O 1
ATOM 1379 N N . TRP A 1 173 ? 1.234 13.504 8.879 1.00 95.00 173 TRP A N 1
ATOM 1380 C CA . TRP A 1 173 ? -0.122 13.787 9.357 1.00 95.00 173 TRP A CA 1
ATOM 1381 C C . TRP A 1 173 ? -0.575 12.764 10.411 1.00 95.00 173 TRP A C 1
ATOM 1383 O O . TRP A 1 173 ? -1.253 13.138 11.363 1.00 95.00 173 TRP A O 1
ATOM 1393 N N . ALA A 1 174 ? -0.125 11.510 10.304 1.00 95.81 174 ALA A N 1
ATOM 1394 C CA . ALA A 1 174 ? -0.446 10.439 11.246 1.00 95.81 174 ALA A CA 1
ATOM 1395 C C . ALA A 1 174 ? 0.283 10.543 12.598 1.00 95.81 174 ALA A C 1
ATOM 1397 O O . ALA A 1 174 ? -0.024 9.778 13.509 1.00 95.81 174 ALA A O 1
ATOM 1398 N N . ALA A 1 175 ? 1.271 11.437 12.736 1.00 92.75 175 ALA A N 1
ATOM 1399 C CA . ALA A 1 175 ? 2.051 11.565 13.969 1.00 92.75 175 ALA A CA 1
ATOM 1400 C C . ALA A 1 175 ? 1.284 12.281 15.091 1.00 92.75 175 ALA A C 1
ATOM 1402 O O . ALA A 1 175 ? 1.650 12.154 16.258 1.00 92.75 175 ALA A O 1
ATOM 1403 N N . ASP A 1 176 ? 0.245 13.042 14.742 1.00 92.44 176 ASP A N 1
ATOM 1404 C CA . ASP A 1 176 ? -0.609 13.729 15.704 1.00 92.44 176 ASP A CA 1
ATOM 1405 C C . ASP A 1 176 ? -1.830 12.846 16.034 1.00 92.44 176 ASP A C 1
ATOM 1407 O O . ASP A 1 176 ? -2.638 12.564 15.141 1.00 92.44 176 ASP A O 1
ATOM 1411 N N . PRO A 1 177 ? -2.001 12.400 17.293 1.00 88.31 177 PRO A N 1
ATOM 1412 C CA . PRO A 1 177 ? -3.144 11.577 17.691 1.00 88.31 177 PRO A CA 1
ATOM 1413 C C . PRO A 1 177 ? -4.494 12.304 17.553 1.00 88.31 177 PRO A C 1
ATOM 1415 O O . PRO A 1 177 ? -5.550 11.661 17.540 1.00 88.31 177 PRO A O 1
ATOM 1418 N N . GLU A 1 178 ? -4.502 13.631 17.409 1.00 90.94 178 GLU A N 1
ATOM 1419 C CA . GLU A 1 178 ? -5.723 14.389 17.144 1.00 90.94 178 GLU A CA 1
ATOM 1420 C C . GLU A 1 178 ? -6.224 14.262 15.706 1.00 90.94 178 GLU A C 1
ATOM 1422 O O . GLU A 1 178 ? -7.402 14.500 15.453 1.00 90.94 178 GLU A O 1
ATOM 1427 N N . HIS A 1 179 ? -5.389 13.787 14.781 1.00 93.12 179 HIS A N 1
ATOM 1428 C CA . HIS A 1 179 ? -5.759 13.615 13.376 1.00 93.12 179 HIS A CA 1
ATOM 1429 C C . HIS A 1 179 ? -6.445 12.279 13.042 1.00 93.12 179 HIS A C 1
ATOM 1431 O O . HIS A 1 179 ? -6.806 12.074 11.884 1.00 93.12 179 HIS A O 1
ATOM 1437 N N . ASP A 1 180 ? -6.617 11.386 14.025 1.00 95.06 180 ASP A N 1
ATOM 1438 C CA . ASP A 1 180 ? -7.392 10.134 13.919 1.00 95.06 180 ASP A CA 1
ATOM 1439 C C . ASP A 1 180 ? -7.029 9.245 12.711 1.00 95.06 180 ASP A C 1
ATOM 1441 O O . ASP A 1 180 ? -7.892 8.692 12.026 1.00 95.06 180 ASP A O 1
ATOM 1445 N N . VAL A 1 181 ? -5.731 9.122 12.411 1.00 96.75 181 VAL A N 1
ATOM 1446 C CA . VAL A 1 181 ? -5.258 8.297 11.291 1.00 96.75 181 VAL A CA 1
ATOM 1447 C C . VAL A 1 181 ? -5.124 6.839 11.716 1.00 96.75 181 VAL A C 1
ATOM 1449 O O . VAL A 1 181 ? -4.371 6.505 12.633 1.00 96.75 181 VAL A O 1
ATOM 1452 N N . ALA A 1 182 ? -5.802 5.962 10.982 1.00 97.19 182 ALA A N 1
ATOM 1453 C CA . ALA A 1 182 ? -5.745 4.522 11.158 1.00 97.19 182 ALA A CA 1
ATOM 1454 C C . ALA A 1 182 ? -5.609 3.811 9.809 1.00 97.19 182 ALA A C 1
ATOM 1456 O O . ALA A 1 182 ? -6.283 4.157 8.839 1.00 97.19 182 ALA A O 1
ATOM 1457 N N . ILE A 1 183 ? -4.743 2.799 9.767 1.00 98.12 183 ILE A N 1
ATOM 1458 C CA . ILE A 1 183 ? -4.592 1.886 8.633 1.00 98.12 183 ILE A CA 1
ATOM 1459 C C . ILE A 1 183 ? -4.491 0.491 9.227 1.00 98.12 183 ILE A C 1
ATOM 1461 O O . ILE A 1 183 ? -3.527 0.176 9.930 1.00 98.12 183 ILE A O 1
ATOM 1465 N N . TRP A 1 184 ? -5.504 -0.325 8.969 1.00 98.25 184 TRP A N 1
ATOM 1466 C CA . TRP A 1 184 ? -5.602 -1.679 9.493 1.00 98.25 184 TRP A CA 1
ATOM 1467 C C . TRP A 1 184 ? -5.854 -2.647 8.355 1.00 98.25 184 TRP A C 1
ATOM 1469 O O . TRP A 1 184 ? -6.586 -2.333 7.416 1.00 98.25 184 TRP A O 1
ATOM 1479 N N . ASN A 1 185 ? -5.288 -3.837 8.485 1.00 97.94 185 ASN A N 1
ATOM 1480 C CA . ASN A 1 185 ? -5.681 -4.984 7.694 1.00 97.94 185 ASN A CA 1
ATOM 1481 C C . ASN A 1 185 ? -6.390 -5.981 8.616 1.00 97.94 185 ASN A C 1
ATOM 1483 O O . ASN A 1 185 ? -5.915 -6.276 9.714 1.00 97.94 185 ASN A O 1
ATOM 1487 N N . ILE A 1 186 ? -7.570 -6.436 8.203 1.00 98.12 186 ILE A N 1
ATOM 1488 C CA . ILE A 1 186 ? -8.470 -7.239 9.032 1.00 98.12 186 ILE A CA 1
ATOM 1489 C C . ILE A 1 186 ? -8.918 -8.431 8.199 1.00 98.12 186 ILE A C 1
ATOM 1491 O O . ILE A 1 186 ? -9.508 -8.259 7.136 1.00 98.12 186 ILE A O 1
ATOM 1495 N N . LYS A 1 187 ? -8.670 -9.636 8.710 1.00 98.06 187 LYS A N 1
ATOM 1496 C CA . LYS A 1 187 ? -9.131 -10.892 8.123 1.00 98.06 187 LYS A CA 1
ATOM 1497 C C . LYS A 1 187 ? -10.102 -11.565 9.081 1.00 98.06 187 LYS A C 1
ATOM 1499 O O . LYS A 1 187 ? -9.820 -11.698 10.268 1.00 98.06 187 LYS A O 1
ATOM 1504 N N . LEU A 1 188 ? -11.241 -11.987 8.553 1.00 98.31 188 LEU A N 1
ATOM 1505 C CA . LEU A 1 188 ? -12.302 -12.639 9.305 1.00 98.31 188 LEU A CA 1
ATOM 1506 C C . LEU A 1 188 ? -12.415 -14.088 8.833 1.00 98.31 188 LEU A C 1
ATOM 1508 O O . LEU A 1 188 ? -12.444 -14.334 7.626 1.00 98.31 188 LEU A O 1
ATOM 1512 N N . ASP A 1 189 ? -12.510 -15.035 9.766 1.00 98.38 189 ASP A N 1
ATOM 1513 C CA . ASP A 1 189 ? -12.989 -16.378 9.437 1.00 98.38 189 ASP A CA 1
ATOM 1514 C C . ASP A 1 189 ? -14.425 -16.301 8.891 1.00 98.38 189 ASP A C 1
ATOM 1516 O O . ASP A 1 189 ? -15.183 -15.370 9.186 1.00 98.38 189 ASP A O 1
ATOM 1520 N N . ALA A 1 190 ? -14.828 -17.303 8.108 1.00 97.44 190 ALA A N 1
ATOM 1521 C CA . ALA A 1 190 ? -16.160 -17.341 7.517 1.00 97.44 190 ALA A CA 1
ATOM 1522 C C . ALA A 1 190 ? -17.264 -17.192 8.585 1.00 97.44 190 ALA A C 1
ATOM 1524 O O . ALA A 1 190 ? -17.336 -17.938 9.565 1.00 97.44 190 ALA A O 1
ATOM 1525 N N . GLY A 1 191 ? -18.137 -16.204 8.380 1.00 97.00 191 GLY A N 1
ATOM 1526 C CA . GLY A 1 191 ? -19.239 -15.872 9.283 1.00 97.00 191 GLY A CA 1
ATOM 1527 C C . GLY A 1 191 ? -18.857 -15.029 10.504 1.00 97.00 191 GLY A C 1
ATOM 1528 O O . GLY A 1 191 ? -19.770 -14.549 11.181 1.00 97.00 191 GLY A O 1
ATOM 1529 N N . ALA A 1 192 ? -17.565 -14.816 10.784 1.00 98.25 192 ALA A N 1
ATOM 1530 C CA . ALA A 1 192 ? -17.129 -14.004 11.916 1.00 98.25 192 ALA A CA 1
ATOM 1531 C C . ALA A 1 192 ? -17.656 -12.567 11.817 1.00 98.25 192 ALA A C 1
ATOM 1533 O O . ALA A 1 192 ? -17.856 -12.023 10.728 1.00 98.25 192 ALA A O 1
ATOM 1534 N N . ARG A 1 193 ? -17.899 -11.946 12.974 1.00 97.50 193 ARG A N 1
ATOM 1535 C CA . ARG A 1 193 ? -18.411 -10.573 13.059 1.00 97.50 193 ARG A CA 1
ATOM 1536 C C . ARG A 1 193 ? -17.473 -9.704 13.869 1.00 97.50 193 ARG A C 1
ATOM 1538 O O . ARG A 1 193 ? -17.114 -10.055 14.988 1.00 97.50 193 ARG A O 1
ATOM 1545 N N . TYR A 1 194 ? -17.142 -8.537 13.329 1.00 97.38 194 TYR A N 1
ATOM 1546 C CA . TYR A 1 194 ? -16.290 -7.575 14.010 1.00 97.38 194 TYR A CA 1
ATOM 1547 C C . TYR A 1 194 ? -16.927 -6.190 14.034 1.00 97.38 194 TYR A C 1
ATOM 1549 O O . TYR A 1 194 ? -17.232 -5.614 12.990 1.00 97.38 194 TYR A O 1
ATOM 1557 N N . LEU A 1 195 ? -17.104 -5.645 15.238 1.00 96.62 195 LEU A N 1
ATOM 1558 C CA . LEU A 1 195 ? -17.514 -4.260 15.421 1.00 96.62 195 LEU A CA 1
ATOM 1559 C C . LEU A 1 195 ? -16.272 -3.367 15.381 1.00 96.62 195 LEU A C 1
ATOM 1561 O O . LEU A 1 195 ? -15.450 -3.382 16.298 1.00 96.62 195 LEU A O 1
ATOM 1565 N N . LEU A 1 196 ? -16.145 -2.575 14.318 1.00 95.94 196 LEU A N 1
ATOM 1566 C CA . LEU A 1 196 ? -15.090 -1.569 14.227 1.00 95.94 196 LEU A CA 1
ATOM 1567 C C . LEU A 1 196 ? -15.306 -0.477 15.288 1.00 95.94 196 LEU A C 1
ATOM 1569 O O . LEU A 1 196 ? -16.449 -0.054 15.487 1.00 95.94 196 LEU A O 1
ATOM 1573 N N . PRO A 1 197 ? -14.237 0.030 15.930 1.00 95.06 197 PRO A N 1
ATOM 1574 C CA . PRO A 1 197 ? -14.362 1.126 16.883 1.00 95.06 197 PRO A CA 1
ATOM 1575 C C . PRO A 1 197 ? -14.941 2.378 16.212 1.00 95.06 197 PRO A C 1
ATOM 1577 O O . PRO A 1 197 ? -14.771 2.604 15.008 1.00 95.06 197 PRO A O 1
ATOM 1580 N N . ALA A 1 198 ? -15.621 3.204 17.008 1.00 94.44 198 ALA A N 1
ATOM 1581 C CA . ALA A 1 198 ? -16.073 4.512 16.557 1.00 94.44 198 ALA A CA 1
ATOM 1582 C C . ALA A 1 198 ? -14.860 5.393 16.215 1.00 94.44 198 ALA A C 1
ATOM 1584 O O . ALA A 1 198 ? -13.900 5.452 16.981 1.00 94.44 198 ALA A O 1
ATOM 1585 N N . ALA A 1 199 ? -14.921 6.071 15.069 1.00 94.88 199 ALA A N 1
ATOM 1586 C CA . ALA A 1 199 ? -13.937 7.080 14.692 1.00 94.88 199 ALA A CA 1
ATOM 1587 C C . ALA A 1 199 ? -14.285 8.434 15.334 1.00 94.88 199 ALA A C 1
ATOM 1589 O O . ALA A 1 199 ? -15.440 8.662 15.717 1.00 94.88 199 ALA A O 1
ATOM 1590 N N . LYS A 1 200 ? -13.311 9.348 15.430 1.00 94.94 200 LYS A N 1
ATOM 1591 C CA . LYS A 1 200 ? -13.574 10.735 15.836 1.00 94.94 200 LYS A CA 1
ATOM 1592 C C . LYS A 1 200 ? -14.540 11.400 14.845 1.00 94.94 200 LYS A C 1
ATOM 1594 O O . LYS A 1 200 ? -14.616 11.056 13.663 1.00 94.94 200 LYS A O 1
ATOM 1599 N N . ALA A 1 201 ? -15.314 12.365 15.339 1.00 94.44 201 ALA A N 1
ATOM 1600 C CA . ALA A 1 201 ? -16.234 13.120 14.496 1.00 94.44 201 ALA A CA 1
ATOM 1601 C C . ALA A 1 201 ? -15.462 13.842 13.375 1.00 94.44 201 ALA A C 1
ATOM 1603 O O . ALA A 1 201 ? -14.483 14.535 13.641 1.00 94.44 201 ALA A O 1
ATOM 1604 N N . GLY A 1 202 ? -15.913 13.682 12.128 1.00 93.19 202 GLY A N 1
ATOM 1605 C CA . GLY A 1 202 ? -15.257 14.250 10.944 1.00 93.19 202 GLY A CA 1
ATOM 1606 C C . GLY A 1 202 ? -14.217 13.341 10.278 1.00 93.19 202 GLY A C 1
ATOM 1607 O O . GLY A 1 202 ? -13.739 13.679 9.196 1.00 93.19 202 GLY A O 1
ATOM 1608 N N . THR A 1 203 ? -13.895 12.182 10.862 1.00 95.38 203 THR A N 1
ATOM 1609 C CA . THR A 1 203 ? -12.989 11.205 10.244 1.00 95.38 203 THR A CA 1
ATOM 1610 C C . THR A 1 203 ? -13.647 10.519 9.050 1.00 95.38 203 THR A C 1
ATOM 1612 O O . THR A 1 203 ? -14.723 9.927 9.154 1.00 95.38 203 THR A O 1
ATOM 1615 N N . ASN A 1 204 ? -12.960 10.548 7.909 1.00 94.88 204 ASN A N 1
ATOM 1616 C CA . ASN A 1 204 ? -13.361 9.798 6.723 1.00 94.88 204 ASN A CA 1
ATOM 1617 C C . ASN A 1 204 ? -12.941 8.334 6.860 1.00 94.88 204 ASN A C 1
ATOM 1619 O O . ASN A 1 204 ? -11.819 8.040 7.269 1.00 94.88 204 ASN A O 1
ATOM 1623 N N . ARG A 1 205 ? -13.825 7.414 6.471 1.00 94.12 205 ARG A N 1
ATOM 1624 C CA . ARG A 1 205 ? -13.571 5.971 6.520 1.00 94.12 205 ARG A CA 1
ATOM 1625 C C . ARG A 1 205 ? -13.748 5.369 5.137 1.00 94.12 205 ARG A C 1
ATOM 1627 O O . ARG A 1 205 ? -14.697 5.691 4.428 1.00 94.12 205 ARG A O 1
ATOM 1634 N N . SER A 1 206 ? -12.849 4.466 4.780 1.00 94.25 206 SER A N 1
ATOM 1635 C CA . SER A 1 206 ? -12.949 3.658 3.568 1.00 94.25 206 SER A CA 1
ATOM 1636 C C . SER A 1 206 ? -12.596 2.224 3.925 1.00 94.25 206 SER A C 1
ATOM 1638 O O . SER A 1 206 ? -11.683 1.996 4.717 1.00 94.25 206 SER A O 1
ATOM 1640 N N . ILE A 1 207 ? -13.340 1.273 3.371 1.00 94.69 207 ILE A N 1
ATOM 1641 C CA . ILE A 1 207 ? -13.106 -0.159 3.544 1.00 94.69 207 ILE A CA 1
ATOM 1642 C C . ILE A 1 207 ? -12.945 -0.750 2.151 1.00 94.69 207 ILE A C 1
ATOM 1644 O O . ILE A 1 207 ? -13.755 -0.475 1.268 1.00 94.69 207 ILE A O 1
ATOM 1648 N N . TYR A 1 208 ? -11.893 -1.541 1.980 1.00 95.19 208 TYR A N 1
ATOM 1649 C CA . TYR A 1 208 ? -11.556 -2.219 0.737 1.00 95.19 208 TYR A CA 1
ATOM 1650 C C . TYR A 1 208 ? -11.710 -3.717 0.991 1.00 95.19 208 TYR A C 1
ATOM 1652 O O . TYR A 1 208 ? -10.948 -4.285 1.773 1.00 95.19 208 TYR A O 1
ATOM 1660 N N . PHE A 1 209 ? -12.732 -4.338 0.404 1.00 96.06 209 PHE A N 1
ATOM 1661 C CA . PHE A 1 209 ? -12.896 -5.789 0.450 1.00 96.06 209 PHE A CA 1
ATOM 1662 C C . PHE A 1 209 ? -12.128 -6.391 -0.724 1.00 96.06 209 PHE A C 1
ATOM 1664 O O . PHE A 1 209 ? -12.606 -6.334 -1.848 1.00 96.06 209 PHE A O 1
ATOM 1671 N N . TYR A 1 210 ? -10.916 -6.877 -0.471 1.00 95.00 210 TYR A N 1
ATOM 1672 C CA . TYR A 1 210 ? -9.963 -7.220 -1.532 1.00 95.00 210 TYR A CA 1
ATOM 1673 C C . TYR A 1 210 ? -9.616 -8.711 -1.624 1.00 95.00 210 TYR A C 1
ATOM 1675 O O . TYR A 1 210 ? -8.975 -9.123 -2.580 1.00 95.00 210 TYR A O 1
ATOM 1683 N N . GLU A 1 211 ? -10.007 -9.513 -0.631 1.00 94.56 211 GLU A N 1
ATOM 1684 C CA . GLU A 1 211 ? -9.806 -10.962 -0.645 1.00 94.56 211 GLU A CA 1
ATOM 1685 C C . GLU A 1 211 ? -10.977 -11.655 0.064 1.00 94.56 211 GLU A C 1
ATOM 1687 O O . GLU A 1 211 ? -11.311 -11.326 1.207 1.00 94.56 211 GLU A O 1
ATOM 1692 N N . GLY A 1 212 ? -11.578 -12.638 -0.611 1.00 94.81 212 GLY A N 1
ATOM 1693 C CA . GLY A 1 212 ? -12.658 -13.485 -0.103 1.00 94.81 212 GLY A CA 1
ATOM 1694 C C . GLY A 1 212 ? -13.885 -13.501 -1.017 1.00 94.81 212 GLY A C 1
ATOM 1695 O O . GLY A 1 212 ? -13.948 -12.783 -2.008 1.00 94.81 212 GLY A O 1
ATOM 1696 N N . ASP A 1 213 ? -14.889 -14.302 -0.651 1.00 94.50 213 ASP A N 1
ATOM 1697 C CA . ASP A 1 213 ? -16.083 -14.475 -1.491 1.00 94.50 213 ASP A CA 1
ATOM 1698 C C . ASP A 1 213 ? -17.091 -13.328 -1.332 1.00 94.50 213 ASP A C 1
ATOM 1700 O O . ASP A 1 213 ? -17.552 -12.754 -2.314 1.00 94.50 213 ASP A O 1
ATOM 1704 N N . ARG A 1 214 ? -17.482 -13.017 -0.085 1.00 95.56 214 ARG A N 1
ATOM 1705 C CA . ARG A 1 214 ? -18.493 -11.996 0.245 1.00 95.56 214 ARG A CA 1
ATOM 1706 C C . ARG A 1 214 ? -18.215 -11.347 1.594 1.00 95.56 214 ARG A C 1
ATOM 1708 O O . ARG A 1 214 ? -17.857 -12.032 2.553 1.00 95.56 214 ARG A O 1
ATOM 1715 N N . MET A 1 215 ? -18.486 -10.048 1.694 1.00 96.56 215 MET A N 1
ATOM 1716 C CA . MET A 1 215 ? -18.379 -9.276 2.932 1.00 96.56 215 MET A CA 1
ATOM 1717 C C . MET A 1 215 ? -19.593 -8.364 3.092 1.00 96.56 215 MET A C 1
ATOM 1719 O O . MET A 1 215 ? -20.000 -7.707 2.141 1.00 96.56 215 MET A O 1
ATOM 1723 N N . HIS A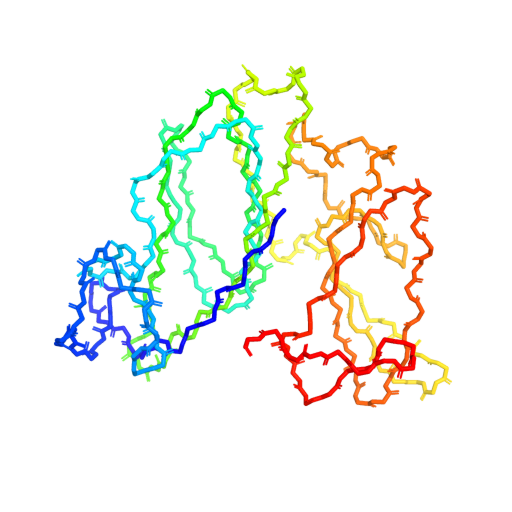 1 216 ? -20.149 -8.292 4.301 1.00 96.44 216 HIS A N 1
ATOM 1724 C CA . HIS A 1 216 ? -21.223 -7.353 4.625 1.00 96.44 216 HIS A CA 1
ATOM 1725 C C . HIS A 1 216 ? -20.722 -6.316 5.628 1.00 96.44 216 HIS A C 1
ATOM 1727 O O . HIS A 1 216 ? -20.160 -6.665 6.666 1.00 96.44 216 HIS A O 1
ATOM 1733 N N . LEU A 1 217 ? -20.965 -5.042 5.333 1.00 95.19 217 LEU A N 1
ATOM 1734 C CA . LEU A 1 217 ? -20.830 -3.943 6.277 1.00 95.19 217 LEU A CA 1
ATOM 1735 C C . LEU A 1 217 ? -22.229 -3.522 6.721 1.00 95.19 217 LEU A C 1
ATOM 1737 O O . LEU A 1 217 ? -22.970 -2.889 5.970 1.00 95.19 217 LEU A O 1
ATOM 1741 N N . ASN A 1 218 ? -22.582 -3.869 7.958 1.00 93.12 218 ASN A N 1
ATOM 1742 C CA . ASN A 1 218 ? -23.957 -3.788 8.455 1.00 93.12 218 ASN A CA 1
ATOM 1743 C C . ASN A 1 218 ? -24.904 -4.595 7.545 1.00 93.12 218 ASN A C 1
ATOM 1745 O O . ASN A 1 218 ? -24.734 -5.803 7.409 1.00 93.12 218 ASN A O 1
ATOM 1749 N N . GLU A 1 219 ? -25.881 -3.938 6.921 1.00 93.12 219 GLU A N 1
ATOM 1750 C CA . GLU A 1 219 ? -26.866 -4.558 6.026 1.00 93.12 219 GLU A CA 1
ATOM 1751 C C . GLU A 1 219 ? -26.454 -4.502 4.545 1.00 93.12 219 GLU A C 1
ATOM 1753 O O . GLU A 1 219 ? -27.164 -5.022 3.688 1.00 93.12 219 GLU A O 1
ATOM 1758 N N . GLN A 1 220 ? -25.316 -3.878 4.225 1.00 95.31 220 GLN A N 1
ATOM 1759 C CA . GLN A 1 220 ? -24.857 -3.689 2.853 1.00 95.31 220 GLN A CA 1
ATOM 1760 C C . GLN A 1 220 ? -23.757 -4.691 2.495 1.00 95.31 220 GLN A C 1
ATOM 1762 O O . GLN A 1 220 ? -22.740 -4.776 3.182 1.00 95.31 220 GLN A O 1
ATOM 1767 N N . GLU A 1 221 ? -23.922 -5.399 1.381 1.00 95.69 221 GLU A N 1
ATOM 1768 C CA . GLU A 1 221 ? -22.840 -6.180 0.780 1.00 95.69 221 GLU A CA 1
ATOM 1769 C C . GLU A 1 221 ? -21.786 -5.238 0.175 1.00 95.69 221 GLU A C 1
ATOM 1771 O O . GLU A 1 221 ? -22.106 -4.307 -0.572 1.00 95.69 221 GLU A O 1
ATOM 1776 N N . LEU A 1 222 ? -20.521 -5.448 0.534 1.00 94.50 222 LEU A N 1
ATOM 1777 C CA . LEU A 1 222 ? -19.397 -4.724 -0.043 1.00 94.50 222 LEU A CA 1
ATOM 1778 C C . LEU A 1 222 ? -19.031 -5.360 -1.380 1.00 94.50 222 LEU A C 1
ATOM 1780 O O . LEU A 1 222 ? -18.808 -6.567 -1.455 1.00 94.50 222 LEU A O 1
ATOM 1784 N N . ALA A 1 223 ? -18.920 -4.535 -2.419 1.00 91.19 223 ALA A N 1
ATOM 1785 C CA . ALA A 1 223 ? -18.348 -4.981 -3.680 1.00 91.19 223 ALA A CA 1
ATOM 1786 C C . ALA A 1 223 ? -16.897 -5.429 -3.459 1.00 91.19 223 ALA A C 1
ATOM 1788 O O . ALA A 1 223 ? -16.153 -4.782 -2.712 1.00 91.19 223 ALA A O 1
ATOM 1789 N N . HIS A 1 224 ? -16.506 -6.519 -4.124 1.00 88.50 224 HIS A N 1
ATOM 1790 C CA . HIS A 1 224 ? -15.100 -6.879 -4.228 1.00 88.50 224 HIS A CA 1
ATOM 1791 C C . HIS A 1 224 ? -14.356 -5.723 -4.901 1.00 88.50 224 HIS A C 1
ATOM 1793 O O . HIS A 1 224 ? -14.833 -5.145 -5.878 1.00 88.50 224 HIS A O 1
ATOM 1799 N N . TYR A 1 225 ? -13.222 -5.339 -4.338 1.00 79.94 225 TYR A N 1
ATOM 1800 C CA . TYR A 1 225 ? -12.416 -4.245 -4.840 1.00 79.94 225 TYR A CA 1
ATOM 1801 C C . TYR A 1 225 ? -11.545 -4.774 -5.978 1.00 79.94 225 TYR A C 1
ATOM 1803 O O . TYR A 1 225 ? -10.415 -5.147 -5.709 1.00 79.94 225 TYR A O 1
ATOM 1811 N N . HIS A 1 226 ? -12.126 -4.898 -7.182 1.00 61.44 226 HIS A N 1
ATOM 1812 C CA . HIS A 1 226 ? -11.518 -4.909 -8.532 1.00 61.44 226 HIS A CA 1
ATOM 1813 C C . HIS A 1 226 ? -12.598 -5.076 -9.603 1.00 61.44 226 HIS A C 1
ATOM 1815 O O . HIS A 1 226 ? -13.550 -5.852 -9.363 1.00 61.44 226 HIS A O 1
#

pLDDT: mean 96.39, std 3.33, range [61.44, 98.81]

Foldseek 3Di:
DKDKDWFWAWAADPQLFGPDDPPPAPACCFPDQDPRGTQHHHDGFRFFPKDKDFQWKKKKFWQFAWWWKAKPVGDTDIAHNGKIKIKAQALMIIMTITGGNPGRPGIRITIMMIDIGGADPVRRNDDMDIDIDHRVQWDWDWDADPVRWTKIKTWCAQDDPRDHGDQHPPRGCRNDVVSQDTDMDMDTDPPGDDDDDDTPPPDDDDDAQADDDWDDDVPDIDDHRD